Protein AF-A0A7S3BN55-F1 (afdb_monomer_lite)

Sequence (255 aa):
MVKYMFREDLQIAKQKFVEAVGNKDNFRKMPRGGEVQEALKHLADHTLDAYGDVGIFDPEELARIDFLNRPELLVQLVQGSKNRMSRVDKADMLMMTEVTTEWMRYMVDKKFPPLTPHHTQAFTVIMMARCFQEHLSDFARQQKAKAKAKAKLELRAFIAQLATGEGKSIVIAMLAVFMTQLYGMKVHVLENNEGLLERDYKQNKPFYDRFNIKSSTDLADDDAQITYCLKARINKHFLGKILKGTLDAELKRTV

Organism: NCBI:txid156174

Structure (mmCIF, N/CA/C/O backbone):
data_AF-A0A7S3BN55-F1
#
_entry.id   AF-A0A7S3BN55-F1
#
loop_
_atom_site.group_PDB
_atom_site.id
_atom_site.type_symbol
_atom_site.label_atom_id
_atom_site.label_alt_id
_atom_site.label_comp_id
_atom_site.label_asym_id
_atom_site.label_entity_id
_atom_site.label_seq_id
_atom_site.pdbx_PDB_ins_code
_atom_site.Cartn_x
_atom_site.Cartn_y
_atom_site.Cartn_z
_atom_site.occupancy
_atom_site.B_iso_or_equiv
_atom_site.auth_seq_id
_atom_site.auth_comp_id
_atom_site.auth_asym_id
_atom_site.auth_atom_id
_atom_site.pdbx_PDB_model_num
ATOM 1 N N . MET A 1 1 ? 7.433 8.725 -22.718 1.00 50.12 1 MET A N 1
ATOM 2 C CA . MET A 1 1 ? 6.784 7.643 -21.945 1.00 50.12 1 MET A CA 1
ATOM 3 C C . MET A 1 1 ? 7.689 7.138 -20.821 1.00 50.12 1 MET A C 1
ATOM 5 O O . MET A 1 1 ? 7.290 7.259 -19.676 1.00 50.12 1 MET A O 1
ATOM 9 N N . VAL A 1 2 ? 8.937 6.730 -21.098 1.00 49.50 2 VAL A N 1
ATOM 10 C CA . VAL A 1 2 ? 9.913 6.258 -20.081 1.00 49.50 2 VAL A CA 1
ATOM 11 C C . VAL A 1 2 ? 10.178 7.265 -18.947 1.00 49.50 2 VAL A C 1
ATOM 13 O O . VAL A 1 2 ? 10.105 6.895 -17.781 1.00 49.50 2 VAL A O 1
ATOM 16 N N . LYS A 1 3 ? 10.353 8.562 -19.261 1.00 47.84 3 LYS A N 1
ATOM 17 C CA . LYS A 1 3 ? 10.511 9.649 -18.263 1.00 47.84 3 LYS A CA 1
ATOM 18 C C . LYS A 1 3 ? 9.355 9.737 -17.248 1.00 47.84 3 LYS A C 1
ATOM 20 O O . LYS A 1 3 ? 9.510 10.320 -16.182 1.00 47.84 3 LYS A O 1
ATOM 25 N N . TYR A 1 4 ? 8.184 9.193 -17.583 1.00 50.22 4 TYR A N 1
ATOM 26 C CA . TYR A 1 4 ? 7.013 9.188 -16.707 1.00 50.22 4 TYR A CA 1
ATOM 27 C C . TYR A 1 4 ? 6.905 7.932 -15.838 1.00 50.22 4 TYR A C 1
ATOM 29 O O . TYR A 1 4 ? 6.190 7.977 -14.844 1.00 50.22 4 TYR A O 1
ATOM 37 N N . MET A 1 5 ? 7.613 6.852 -16.186 1.00 55.50 5 MET A N 1
ATOM 38 C CA . MET A 1 5 ? 7.553 5.572 -15.472 1.00 55.50 5 MET A CA 1
ATOM 39 C C . MET A 1 5 ? 8.529 5.511 -14.295 1.00 55.50 5 MET A C 1
ATOM 41 O O . MET A 1 5 ? 8.211 4.908 -13.279 1.00 55.50 5 MET A O 1
ATOM 45 N N . PHE A 1 6 ? 9.666 6.204 -14.393 1.00 64.00 6 PHE A N 1
ATOM 46 C CA . PHE A 1 6 ? 10.719 6.204 -13.371 1.00 64.00 6 PHE A CA 1
ATOM 47 C C . PHE A 1 6 ? 11.076 7.641 -12.994 1.00 64.00 6 PHE A C 1
ATOM 49 O O . PHE A 1 6 ? 12.114 8.175 -13.372 1.00 64.00 6 PHE A O 1
ATOM 56 N N . ARG A 1 7 ? 10.132 8.313 -12.326 1.00 65.81 7 ARG A N 1
ATOM 57 C CA . ARG A 1 7 ? 10.275 9.719 -11.907 1.00 65.81 7 ARG A CA 1
ATOM 58 C C . ARG A 1 7 ? 11.114 9.906 -10.645 1.00 65.81 7 ARG A C 1
ATOM 60 O O . ARG A 1 7 ? 11.404 11.043 -10.291 1.00 65.81 7 ARG A O 1
ATOM 67 N N . GLU A 1 8 ? 11.457 8.822 -9.965 1.00 82.75 8 GLU A N 1
ATOM 68 C CA . GLU A 1 8 ? 12.072 8.871 -8.650 1.00 82.75 8 GLU A CA 1
ATOM 69 C C . GLU A 1 8 ? 13.331 8.016 -8.626 1.00 82.75 8 GLU A C 1
ATOM 71 O O . GLU A 1 8 ? 13.307 6.849 -9.008 1.00 82.75 8 GLU A O 1
ATOM 76 N N . ASP A 1 9 ? 14.424 8.626 -8.183 1.00 88.62 9 ASP A N 1
ATOM 77 C CA . ASP A 1 9 ? 15.686 7.947 -7.942 1.00 88.62 9 ASP A CA 1
ATOM 78 C C . ASP A 1 9 ? 15.660 7.297 -6.554 1.00 88.62 9 ASP A C 1
ATOM 80 O O . ASP A 1 9 ? 15.306 7.940 -5.559 1.00 88.62 9 ASP A O 1
ATOM 84 N N . LEU A 1 10 ? 16.033 6.019 -6.484 1.00 91.38 10 LEU A N 1
ATOM 85 C CA . LEU A 1 10 ? 16.005 5.254 -5.242 1.00 91.38 10 LEU A CA 1
ATOM 86 C C . LEU A 1 10 ? 16.943 5.830 -4.176 1.00 91.38 10 LEU A C 1
ATOM 88 O O . LEU A 1 10 ? 16.567 5.901 -3.007 1.00 91.38 10 LEU A O 1
ATOM 92 N N . GLN A 1 11 ? 18.152 6.240 -4.555 1.00 92.44 11 GLN A N 1
ATOM 93 C CA . GLN A 1 11 ? 19.142 6.743 -3.604 1.00 92.44 11 GLN A CA 1
ATOM 94 C C . GLN A 1 11 ? 18.714 8.102 -3.053 1.00 92.44 11 GLN A C 1
ATOM 96 O O . GLN A 1 11 ? 18.778 8.323 -1.843 1.00 92.44 11 GLN A O 1
ATOM 101 N N . ILE A 1 12 ? 18.165 8.969 -3.909 1.00 92.56 12 ILE A N 1
ATOM 102 C CA . ILE A 1 12 ? 17.570 10.237 -3.473 1.00 92.56 12 ILE A CA 1
ATOM 103 C C . ILE A 1 12 ? 16.384 9.974 -2.537 1.00 92.56 12 ILE A C 1
ATOM 105 O O . ILE A 1 12 ? 16.289 10.608 -1.486 1.00 92.56 12 ILE A O 1
ATOM 109 N N . ALA A 1 13 ? 15.496 9.031 -2.865 1.00 92.56 13 ALA A N 1
ATOM 110 C CA . ALA A 1 13 ? 14.355 8.695 -2.014 1.00 92.56 13 ALA A CA 1
ATOM 111 C C . ALA A 1 13 ? 14.801 8.172 -0.635 1.00 92.56 13 ALA A C 1
ATOM 113 O O . ALA A 1 13 ? 14.306 8.649 0.390 1.00 92.56 13 ALA A O 1
ATOM 114 N N . LYS A 1 14 ? 15.779 7.253 -0.592 1.00 94.94 14 LYS A N 1
ATOM 115 C CA . LYS A 1 14 ? 16.401 6.757 0.650 1.00 94.94 14 LYS A CA 1
ATOM 116 C C . LYS A 1 14 ? 16.965 7.908 1.479 1.00 94.94 14 LYS A C 1
ATOM 118 O O . LYS A 1 14 ? 16.619 8.053 2.651 1.00 94.94 14 LYS A O 1
ATOM 123 N N . GLN A 1 15 ? 17.787 8.752 0.856 1.00 94.94 15 GLN A N 1
ATOM 124 C CA . GLN A 1 15 ? 18.407 9.899 1.510 1.00 94.94 15 GLN A CA 1
ATOM 125 C C . GLN A 1 15 ? 17.352 10.832 2.111 1.00 94.94 15 GLN A C 1
ATOM 127 O O . GLN A 1 15 ? 17.474 11.230 3.267 1.00 94.94 15 GLN A O 1
ATOM 132 N N . LYS A 1 16 ? 16.286 11.145 1.366 1.00 93.12 16 LYS A N 1
ATOM 133 C CA . LYS A 1 16 ? 15.218 12.032 1.844 1.00 93.12 16 LYS A CA 1
ATOM 134 C C . LYS A 1 16 ? 14.461 11.455 3.036 1.00 93.12 16 LYS A C 1
ATOM 136 O O . LYS A 1 16 ? 14.132 12.210 3.949 1.00 93.12 16 LYS A O 1
ATOM 141 N N . PHE A 1 17 ? 14.230 10.143 3.070 1.00 91.38 17 PHE A N 1
ATOM 142 C CA . PHE A 1 17 ? 13.645 9.487 4.241 1.00 91.38 17 PHE A CA 1
ATOM 143 C C . PHE A 1 17 ? 14.566 9.577 5.461 1.00 91.38 17 PHE A C 1
ATOM 145 O O . PHE A 1 17 ? 14.106 9.992 6.525 1.00 91.38 17 PHE A O 1
ATOM 152 N N . VAL A 1 18 ? 15.859 9.272 5.301 1.00 94.00 18 VAL A N 1
ATOM 153 C CA . VAL A 1 18 ? 16.860 9.360 6.382 1.00 94.00 18 VAL A CA 1
ATOM 154 C C . VAL A 1 18 ? 16.985 10.793 6.911 1.00 94.00 18 VAL A C 1
ATOM 156 O O . VAL A 1 18 ? 16.968 11.009 8.123 1.00 94.00 18 VAL A O 1
ATOM 159 N N . GLU A 1 19 ? 17.040 11.790 6.026 1.00 95.00 19 GLU A N 1
ATOM 160 C CA . GLU A 1 19 ? 17.054 13.211 6.394 1.00 95.00 19 GLU A CA 1
ATOM 161 C C . GLU A 1 19 ? 15.797 13.598 7.191 1.00 95.00 19 GLU A C 1
ATOM 163 O O . GLU A 1 19 ? 15.896 14.259 8.228 1.00 95.00 19 GLU A O 1
ATOM 168 N N . ALA A 1 20 ? 14.615 13.160 6.745 1.00 92.12 20 ALA A N 1
ATOM 169 C CA . ALA A 1 20 ? 13.348 13.491 7.389 1.00 92.12 20 ALA A CA 1
ATOM 170 C C . ALA A 1 20 ? 13.229 12.905 8.806 1.00 92.12 20 ALA A C 1
ATOM 172 O O . ALA A 1 20 ? 12.806 13.616 9.723 1.00 92.12 20 ALA A O 1
ATOM 173 N N . VAL A 1 21 ? 13.626 11.643 9.011 1.00 91.69 21 VAL A N 1
ATOM 174 C CA . VAL A 1 21 ? 13.611 11.008 10.345 1.00 91.69 21 VAL A CA 1
ATOM 175 C C . VAL A 1 21 ? 14.785 11.467 11.219 1.00 91.69 21 VAL A C 1
ATOM 177 O O . VAL A 1 21 ? 14.679 11.511 12.445 1.00 91.69 21 VAL A O 1
ATOM 180 N N . GLY A 1 22 ? 15.905 11.870 10.616 1.00 93.62 22 GLY A N 1
ATOM 181 C CA . GLY A 1 22 ? 17.073 12.414 11.310 1.00 93.62 22 GLY A CA 1
ATOM 182 C C . GLY A 1 22 ? 16.884 13.849 11.809 1.00 93.62 22 GLY A C 1
ATOM 183 O O . GLY A 1 22 ? 17.495 14.241 12.808 1.00 93.62 22 GLY A O 1
ATOM 184 N N . ASN A 1 23 ? 16.008 14.627 11.168 1.00 94.75 23 ASN A N 1
ATOM 185 C CA . ASN A 1 23 ? 15.769 16.018 11.531 1.00 94.75 23 ASN A CA 1
ATOM 186 C C . ASN A 1 23 ? 15.005 16.144 12.863 1.00 94.75 23 ASN A C 1
ATOM 188 O O . ASN A 1 23 ? 13.792 15.949 12.939 1.00 94.75 23 ASN A O 1
ATOM 192 N N . LYS A 1 24 ? 15.724 16.538 13.921 1.00 93.38 24 LYS A N 1
ATOM 193 C CA . LYS A 1 24 ? 15.176 16.719 15.276 1.00 93.38 24 LYS A CA 1
ATOM 194 C C . LYS A 1 24 ? 14.068 17.773 15.347 1.00 93.38 24 LYS A C 1
ATOM 196 O O . LYS A 1 24 ? 13.192 17.665 16.208 1.00 93.38 24 LYS A O 1
ATOM 201 N N . ASP A 1 25 ? 14.067 18.765 14.458 1.00 94.38 25 ASP A N 1
ATOM 202 C CA . ASP A 1 25 ? 13.055 19.824 14.470 1.00 94.38 25 ASP A CA 1
ATOM 203 C C . ASP A 1 25 ? 11.655 19.292 14.148 1.00 94.38 25 ASP A C 1
ATOM 205 O O . ASP A 1 25 ? 10.674 19.794 14.703 1.00 94.38 25 ASP A O 1
ATOM 209 N N . ASN A 1 26 ? 11.559 18.209 13.365 1.00 91.00 26 ASN A N 1
ATOM 210 C CA . ASN A 1 26 ? 10.291 17.535 13.066 1.00 91.00 26 ASN A CA 1
ATOM 211 C C . ASN A 1 26 ? 9.624 16.956 14.326 1.00 91.00 26 ASN A C 1
ATOM 213 O O . ASN A 1 26 ? 8.402 16.846 14.385 1.00 91.00 26 ASN A O 1
ATOM 217 N N . PHE A 1 27 ? 10.412 16.631 15.354 1.00 90.88 27 PHE A N 1
ATOM 218 C CA . PHE A 1 27 ? 9.948 15.954 16.568 1.00 90.88 27 PHE A CA 1
ATOM 219 C C . PHE A 1 27 ? 9.938 16.854 17.801 1.00 90.88 27 PHE A C 1
ATOM 221 O O . PHE A 1 27 ? 9.352 16.499 18.823 1.00 90.88 27 PHE A O 1
ATOM 228 N N . ARG A 1 28 ? 10.547 18.043 17.724 1.00 92.38 28 ARG A N 1
ATOM 229 C CA . ARG A 1 28 ? 10.772 18.932 18.874 1.00 92.38 28 ARG A CA 1
ATOM 230 C C . ARG A 1 28 ? 9.494 19.314 19.629 1.00 92.38 28 ARG A C 1
ATOM 232 O O . ARG A 1 28 ? 9.540 19.503 20.840 1.00 92.38 28 ARG A O 1
ATOM 239 N N . LYS A 1 29 ? 8.367 19.450 18.923 1.00 91.19 29 LYS A N 1
ATOM 240 C CA . LYS A 1 29 ? 7.061 19.814 19.507 1.00 91.19 29 LYS A CA 1
ATOM 241 C C . LYS A 1 29 ? 6.181 18.605 19.840 1.00 91.19 29 LYS A C 1
ATOM 243 O O . LYS A 1 29 ? 5.078 18.787 20.348 1.00 91.19 29 LYS A O 1
ATOM 248 N N . MET A 1 30 ? 6.633 17.388 19.538 1.00 86.75 30 MET A N 1
ATOM 249 C CA . MET A 1 30 ? 5.852 16.178 19.772 1.00 86.75 30 MET A CA 1
ATOM 250 C C . MET A 1 30 ? 6.023 15.692 21.217 1.00 86.75 30 MET A C 1
ATOM 252 O O . MET A 1 30 ? 7.150 15.652 21.725 1.00 86.75 30 MET A O 1
ATOM 256 N N . PRO A 1 31 ? 4.940 15.259 21.885 1.00 85.19 31 PRO A N 1
ATOM 257 C CA . PRO A 1 31 ? 5.056 14.513 23.131 1.00 85.19 31 PRO A CA 1
ATOM 258 C C . PRO A 1 31 ? 5.970 13.299 22.925 1.00 85.19 31 PRO A C 1
ATOM 260 O O . PRO A 1 31 ? 5.759 12.524 21.996 1.00 85.19 31 PRO A O 1
ATOM 263 N N . ARG A 1 32 ? 6.990 13.140 23.781 1.00 86.56 32 ARG A N 1
ATOM 264 C CA . ARG A 1 32 ? 7.998 12.062 23.675 1.00 86.56 32 ARG A CA 1
ATOM 265 C C . ARG A 1 32 ? 8.733 12.048 22.323 1.00 86.56 32 ARG A C 1
ATOM 267 O O . ARG A 1 32 ? 9.128 10.989 21.845 1.00 86.56 32 ARG A O 1
ATOM 274 N N . GLY A 1 33 ? 8.949 13.221 21.720 1.00 87.75 33 GLY A N 1
ATOM 275 C CA . GLY A 1 33 ? 9.524 13.357 20.377 1.00 87.75 33 GLY A CA 1
ATOM 276 C C . GLY A 1 33 ? 10.840 12.607 20.155 1.00 87.75 33 GLY A C 1
ATOM 277 O O . GLY A 1 33 ? 11.020 12.027 19.093 1.00 87.75 33 GLY A O 1
ATOM 278 N N . GLY A 1 34 ? 11.722 12.538 21.160 1.00 88.25 34 GLY A N 1
ATOM 279 C CA . GLY A 1 34 ? 12.956 11.749 21.065 1.00 88.25 34 GLY A CA 1
ATOM 280 C C . GLY A 1 34 ? 12.703 10.246 20.894 1.00 88.25 34 GLY A C 1
ATOM 281 O O . GLY A 1 34 ? 13.315 9.617 20.041 1.00 88.25 34 GLY A O 1
ATOM 282 N N . GLU A 1 35 ? 11.755 9.676 21.641 1.00 87.19 35 GLU A N 1
ATOM 283 C CA . GLU A 1 35 ? 11.390 8.257 21.514 1.00 87.19 35 GLU A CA 1
ATOM 284 C C . GLU A 1 35 ? 10.690 7.971 20.176 1.00 87.19 35 GLU A C 1
ATOM 286 O O . GLU A 1 35 ? 10.968 6.959 19.537 1.00 87.19 35 GLU A O 1
ATOM 291 N N . VAL A 1 36 ? 9.814 8.879 19.723 1.00 86.88 36 VAL A N 1
ATOM 292 C CA . VAL A 1 36 ? 9.146 8.775 18.412 1.00 86.88 36 VAL A CA 1
ATOM 293 C C . VAL A 1 36 ? 10.165 8.842 17.275 1.00 86.88 36 VAL A C 1
ATOM 295 O O . VAL A 1 36 ? 10.075 8.072 16.321 1.00 86.88 36 VAL A O 1
ATOM 298 N N . GLN A 1 37 ? 11.148 9.737 17.387 1.00 90.69 37 GLN A N 1
ATOM 299 C CA . GLN A 1 37 ? 12.215 9.870 16.406 1.00 90.69 37 GLN A CA 1
ATOM 300 C C . GLN A 1 37 ? 13.027 8.576 16.289 1.00 90.69 37 GLN A C 1
ATOM 302 O O . GLN A 1 37 ? 13.255 8.104 15.179 1.00 90.69 37 GLN A O 1
ATOM 307 N N . GLU A 1 38 ? 13.448 7.993 17.412 1.00 89.31 38 GLU A N 1
ATOM 308 C CA . GLU A 1 38 ? 14.213 6.742 17.407 1.00 89.31 38 GLU A CA 1
ATOM 309 C C . GLU A 1 38 ? 13.397 5.572 16.841 1.00 89.31 38 GLU A C 1
ATOM 311 O O . GLU A 1 38 ? 13.912 4.804 16.031 1.00 89.31 38 GLU A O 1
ATOM 316 N N . ALA A 1 39 ? 12.103 5.481 17.168 1.00 87.00 39 ALA A N 1
ATOM 317 C CA . ALA A 1 39 ? 11.220 4.474 16.580 1.00 87.00 39 ALA A CA 1
ATOM 318 C C . ALA A 1 39 ? 11.095 4.626 15.051 1.00 87.00 39 ALA A C 1
ATOM 320 O O . ALA A 1 39 ? 11.163 3.641 14.318 1.00 87.00 39 ALA A O 1
ATOM 321 N N . LEU A 1 40 ? 10.954 5.857 14.548 1.00 89.81 40 LEU A N 1
ATOM 322 C CA . LEU A 1 40 ? 10.871 6.109 13.107 1.00 89.81 40 LEU A CA 1
ATOM 323 C C . LEU A 1 40 ? 12.195 5.880 12.380 1.00 89.81 40 LEU A C 1
ATOM 325 O O . LEU A 1 40 ? 12.164 5.389 11.255 1.00 89.81 40 LEU A O 1
ATOM 329 N N . LYS A 1 41 ? 13.337 6.197 13.002 1.00 92.00 41 LYS A N 1
ATOM 330 C CA . LYS A 1 41 ? 14.658 5.840 12.465 1.00 92.00 41 LYS A CA 1
ATOM 331 C C . LYS A 1 41 ? 14.797 4.332 12.332 1.00 92.00 41 LYS A C 1
ATOM 333 O O . LYS A 1 41 ? 15.096 3.861 11.246 1.00 92.00 41 LYS A O 1
ATOM 338 N N . HIS A 1 42 ? 14.473 3.586 13.389 1.00 89.81 42 HIS A N 1
ATOM 339 C CA . HIS A 1 42 ? 14.501 2.125 13.363 1.00 89.81 42 HIS A CA 1
ATOM 340 C C . HIS A 1 42 ? 13.620 1.558 12.239 1.00 89.81 42 HIS A C 1
ATOM 342 O O . HIS A 1 42 ? 14.082 0.743 11.442 1.00 89.81 42 HIS A O 1
ATOM 348 N N . LEU A 1 43 ? 12.374 2.035 12.118 1.00 89.94 43 LEU A N 1
ATOM 349 C CA . LEU A 1 43 ? 11.464 1.626 11.041 1.00 89.94 43 LEU A CA 1
ATOM 350 C C . LEU A 1 43 ? 12.002 1.978 9.649 1.00 89.94 43 LEU A C 1
ATOM 352 O O . LEU A 1 43 ? 11.866 1.170 8.726 1.00 89.94 43 LEU A O 1
ATOM 356 N N . ALA A 1 44 ? 12.582 3.170 9.487 1.00 92.38 44 ALA A N 1
ATOM 357 C CA . ALA A 1 44 ? 13.172 3.606 8.229 1.00 92.38 44 ALA A CA 1
ATOM 358 C C . ALA A 1 44 ? 14.366 2.717 7.868 1.00 92.38 44 ALA A C 1
ATOM 360 O O . ALA A 1 44 ? 14.331 2.086 6.818 1.00 92.38 44 ALA A O 1
ATOM 361 N N . ASP A 1 45 ? 15.350 2.576 8.754 1.00 91.88 45 ASP A N 1
ATOM 362 C CA . ASP A 1 45 ? 16.562 1.781 8.530 1.00 91.88 45 ASP A CA 1
ATOM 363 C C . ASP A 1 45 ? 16.219 0.341 8.148 1.00 91.88 45 ASP A C 1
ATOM 365 O O . ASP A 1 45 ? 16.655 -0.157 7.109 1.00 91.88 45 ASP A O 1
ATOM 369 N N . HIS A 1 46 ? 15.336 -0.297 8.921 1.00 89.81 4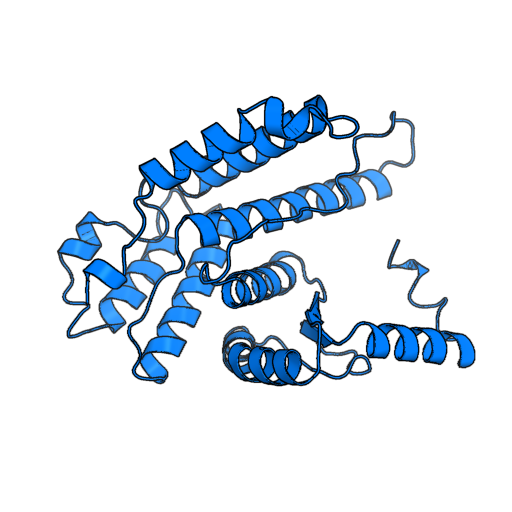6 HIS A N 1
ATOM 370 C CA . HIS A 1 46 ? 14.855 -1.640 8.622 1.00 89.81 46 HIS A CA 1
ATOM 371 C C . HIS A 1 46 ? 14.179 -1.707 7.247 1.00 89.81 46 HIS A C 1
ATOM 373 O O . HIS A 1 46 ? 14.377 -2.673 6.504 1.00 89.81 46 HIS A O 1
ATOM 379 N N . THR A 1 47 ? 13.332 -0.730 6.907 1.00 92.00 47 THR A N 1
ATOM 380 C CA . THR A 1 47 ? 12.624 -0.703 5.617 1.00 92.00 47 THR A CA 1
ATOM 381 C C . THR A 1 47 ? 13.591 -0.520 4.453 1.00 92.00 47 THR A C 1
ATOM 383 O O . THR A 1 47 ? 13.475 -1.221 3.449 1.00 92.00 47 THR A O 1
ATOM 386 N N . LEU A 1 48 ? 14.558 0.387 4.579 1.00 93.06 48 LEU A N 1
ATOM 387 C CA . LEU A 1 48 ? 15.526 0.678 3.526 1.00 93.06 48 LEU A CA 1
ATOM 388 C C . LEU A 1 48 ? 16.499 -0.491 3.307 1.00 93.06 48 LEU A C 1
ATOM 390 O O . LEU A 1 48 ? 16.806 -0.800 2.154 1.00 93.06 48 LEU A O 1
ATOM 394 N N . ASP A 1 49 ? 16.916 -1.176 4.376 1.00 90.62 49 ASP A N 1
ATOM 395 C CA . ASP A 1 49 ? 17.687 -2.426 4.296 1.00 90.62 49 ASP A CA 1
ATOM 396 C C . ASP A 1 49 ? 16.896 -3.532 3.581 1.00 90.62 49 ASP A C 1
ATOM 398 O O . ASP A 1 49 ? 17.387 -4.225 2.685 1.00 90.62 49 ASP A O 1
ATOM 402 N N . ALA A 1 50 ? 15.614 -3.668 3.922 1.00 88.62 50 ALA A N 1
ATOM 403 C CA . ALA A 1 50 ? 14.745 -4.647 3.292 1.00 88.62 50 ALA A CA 1
ATOM 404 C C . ALA A 1 50 ? 14.564 -4.407 1.793 1.00 88.62 50 ALA A C 1
ATOM 406 O O . ALA A 1 50 ? 14.613 -5.355 1.006 1.00 88.62 50 ALA A O 1
ATOM 407 N N . TYR A 1 51 ? 14.393 -3.142 1.420 1.00 90.75 51 TYR A N 1
ATOM 408 C CA . TYR A 1 51 ? 14.189 -2.711 0.045 1.00 90.75 51 TYR A CA 1
ATOM 409 C C . TYR A 1 51 ? 15.463 -2.825 -0.813 1.00 90.75 51 TYR A C 1
ATOM 411 O O . TYR A 1 51 ? 15.374 -2.993 -2.032 1.00 90.75 51 TYR A O 1
ATOM 419 N N . GLY A 1 52 ? 16.645 -2.801 -0.185 1.00 89.81 52 GLY A N 1
ATOM 420 C CA . GLY A 1 52 ? 17.939 -2.987 -0.845 1.00 89.81 52 GLY A CA 1
ATOM 421 C C . GLY A 1 52 ? 18.268 -1.883 -1.854 1.00 89.81 52 GLY A C 1
ATOM 422 O O . GLY A 1 52 ? 17.626 -0.834 -1.881 1.00 89.81 52 GLY A O 1
ATOM 423 N N . ASP A 1 53 ? 19.292 -2.089 -2.681 1.00 87.25 53 ASP A N 1
ATOM 424 C CA . ASP A 1 53 ? 19.833 -1.039 -3.572 1.00 87.25 53 ASP A CA 1
ATOM 425 C C . ASP A 1 53 ? 19.230 -0.999 -4.970 1.00 87.25 53 ASP A C 1
ATOM 427 O O . ASP A 1 53 ? 19.467 -0.063 -5.726 1.00 87.25 53 ASP A O 1
ATOM 431 N N . VAL A 1 54 ? 18.414 -1.995 -5.290 1.00 85.31 54 VAL A N 1
ATOM 432 C CA . VAL A 1 54 ? 17.720 -2.112 -6.577 1.00 85.31 54 VAL A CA 1
ATOM 433 C C . VAL A 1 54 ? 16.222 -1.822 -6.443 1.00 85.31 54 VAL A C 1
ATOM 435 O O . VAL A 1 54 ? 15.553 -1.490 -7.412 1.00 85.31 54 VAL A O 1
ATOM 438 N N . GLY A 1 55 ? 15.665 -1.873 -5.232 1.00 87.06 55 GLY A N 1
ATOM 439 C CA . GLY A 1 55 ? 14.258 -1.575 -4.999 1.00 87.06 55 GLY A CA 1
ATOM 440 C C . GLY A 1 55 ? 13.342 -2.691 -5.470 1.00 87.06 55 GLY A C 1
ATOM 441 O O . GLY A 1 55 ? 13.535 -3.814 -5.027 1.00 87.06 55 GLY A O 1
ATOM 442 N N . ILE A 1 56 ? 12.341 -2.418 -6.319 1.00 88.12 56 ILE A N 1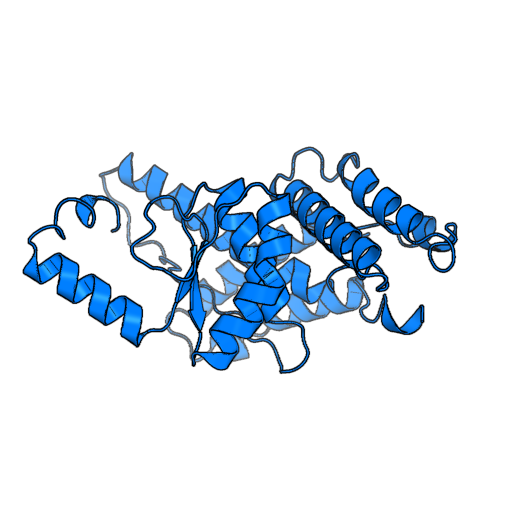
ATOM 443 C CA . ILE A 1 56 ? 11.338 -3.412 -6.769 1.00 88.12 56 ILE A CA 1
ATOM 444 C C . ILE A 1 56 ? 11.868 -4.308 -7.898 1.00 88.12 56 ILE A C 1
ATOM 446 O O . ILE A 1 56 ? 11.659 -5.518 -7.855 1.00 88.12 56 ILE A O 1
ATOM 450 N N . PHE A 1 57 ? 12.610 -3.765 -8.858 1.00 86.94 57 PHE A N 1
ATOM 451 C CA . PHE A 1 57 ? 13.191 -4.485 -10.003 1.00 86.94 57 PHE A CA 1
ATOM 452 C C . PHE A 1 57 ? 14.667 -4.100 -10.161 1.00 86.94 57 PHE A C 1
ATOM 454 O O . PHE A 1 57 ? 15.168 -3.317 -9.375 1.00 86.94 57 PHE A O 1
ATOM 461 N N . ASP A 1 58 ? 15.416 -4.702 -11.085 1.00 87.12 58 ASP A N 1
ATOM 462 C CA . ASP A 1 58 ? 16.816 -4.309 -11.327 1.00 87.12 58 ASP A CA 1
ATOM 463 C C . ASP A 1 58 ? 16.851 -3.275 -12.468 1.00 87.12 58 ASP A C 1
ATOM 465 O O . ASP A 1 58 ? 16.350 -3.583 -13.555 1.00 87.12 58 ASP A O 1
ATOM 469 N N . PRO A 1 59 ? 17.381 -2.056 -12.246 1.00 86.19 59 PRO A N 1
ATOM 470 C CA . PRO A 1 59 ? 17.507 -1.044 -13.292 1.00 86.19 59 PRO A CA 1
ATOM 471 C C . PRO A 1 59 ? 18.339 -1.489 -14.505 1.00 86.19 59 PRO A C 1
ATOM 473 O O . PRO A 1 59 ? 18.041 -1.074 -15.627 1.00 86.19 59 PRO A O 1
ATOM 476 N N . GLU A 1 60 ? 19.354 -2.338 -14.319 1.00 88.19 60 GLU A N 1
ATOM 477 C CA . GLU A 1 60 ? 20.174 -2.842 -15.426 1.00 88.19 60 GLU A CA 1
ATOM 478 C C . GLU A 1 60 ? 19.401 -3.833 -16.297 1.00 88.19 60 GLU A C 1
ATOM 480 O O . GLU A 1 60 ? 19.470 -3.773 -17.525 1.00 88.19 60 GLU A O 1
ATOM 485 N N . GLU A 1 61 ? 18.634 -4.733 -15.679 1.00 89.62 61 GLU A N 1
ATOM 486 C CA . GLU A 1 61 ? 17.761 -5.661 -16.405 1.00 89.62 61 GLU A CA 1
ATOM 487 C C . GLU A 1 61 ? 16.629 -4.909 -17.112 1.00 89.62 61 GLU A C 1
ATOM 489 O O . GLU A 1 61 ? 16.313 -5.205 -18.266 1.00 89.62 61 GLU A O 1
ATOM 494 N N . LEU A 1 62 ? 16.067 -3.888 -16.457 1.00 88.12 62 LEU A N 1
ATOM 495 C CA . LEU A 1 62 ? 15.061 -3.004 -17.042 1.00 88.12 62 LEU A CA 1
ATOM 496 C C . LEU A 1 62 ? 15.565 -2.350 -18.336 1.00 88.12 62 LEU A C 1
ATOM 498 O O . LEU A 1 62 ? 14.825 -2.281 -19.316 1.00 88.12 62 LEU A O 1
ATOM 502 N N . ALA A 1 63 ? 16.820 -1.893 -18.357 1.00 87.75 63 ALA A N 1
ATOM 503 C CA . ALA A 1 63 ? 17.425 -1.262 -19.529 1.00 87.75 63 ALA A CA 1
ATOM 504 C C . ALA A 1 63 ? 17.589 -2.219 -20.727 1.00 87.75 63 ALA A C 1
ATOM 506 O O . ALA A 1 63 ? 17.798 -1.760 -21.850 1.00 87.75 63 ALA A O 1
ATOM 507 N N . ARG A 1 64 ? 17.493 -3.538 -20.507 1.00 91.75 64 ARG A N 1
ATOM 508 C CA . ARG A 1 64 ? 17.653 -4.576 -21.539 1.00 91.75 64 ARG A CA 1
ATOM 509 C C . ARG A 1 64 ? 16.328 -5.092 -22.105 1.00 91.75 64 ARG A C 1
ATOM 511 O O . ARG A 1 64 ? 16.352 -5.826 -23.090 1.00 91.75 64 ARG A O 1
ATOM 518 N N . ILE A 1 65 ? 15.186 -4.743 -21.508 1.00 90.69 65 ILE A N 1
ATOM 519 C CA . ILE A 1 65 ? 13.870 -5.227 -21.946 1.00 90.69 65 ILE A CA 1
ATOM 520 C C . ILE A 1 65 ? 13.093 -4.164 -22.727 1.00 90.69 65 ILE A C 1
ATOM 522 O O . ILE A 1 65 ? 13.061 -2.988 -22.371 1.00 90.69 65 ILE A O 1
ATOM 526 N N . ASP A 1 66 ? 12.385 -4.595 -23.771 1.00 88.88 66 ASP A N 1
ATOM 527 C CA . ASP A 1 66 ? 11.482 -3.730 -24.535 1.00 88.88 66 ASP A CA 1
ATOM 528 C C . ASP A 1 66 ? 10.087 -3.688 -23.898 1.00 88.88 66 ASP A C 1
ATOM 530 O O . ASP A 1 66 ? 9.108 -4.219 -24.426 1.00 88.88 66 ASP A O 1
ATOM 534 N N . PHE A 1 67 ? 9.987 -3.069 -22.724 1.00 87.00 67 PHE A N 1
ATOM 535 C CA . PHE A 1 67 ? 8.703 -2.948 -22.033 1.00 87.00 67 PHE A CA 1
ATOM 536 C C . PHE A 1 67 ? 7.745 -1.936 -22.682 1.00 87.00 67 PHE A C 1
ATOM 538 O O . PHE A 1 67 ? 6.567 -1.909 -22.333 1.00 87.00 67 PHE A O 1
ATOM 545 N N . LEU A 1 68 ? 8.225 -1.092 -23.604 1.00 83.94 68 LEU A N 1
ATOM 546 C CA . LEU A 1 68 ? 7.380 -0.118 -24.299 1.00 83.94 68 LEU A CA 1
ATOM 547 C C . LEU A 1 68 ? 6.475 -0.800 -25.323 1.00 83.94 68 LEU A C 1
ATOM 549 O O . LEU A 1 68 ? 5.298 -0.455 -25.408 1.00 83.94 68 LEU A O 1
ATOM 553 N N . ASN A 1 69 ? 7.008 -1.775 -26.063 1.00 88.94 69 ASN A N 1
ATOM 554 C CA . ASN A 1 69 ? 6.217 -2.560 -27.011 1.00 88.94 69 ASN A CA 1
ATOM 555 C C . ASN A 1 69 ? 5.709 -3.875 -26.401 1.00 88.94 69 ASN A C 1
ATOM 557 O O . ASN A 1 69 ? 4.765 -4.470 -26.918 1.00 88.94 69 ASN A O 1
ATOM 561 N N . ARG A 1 70 ? 6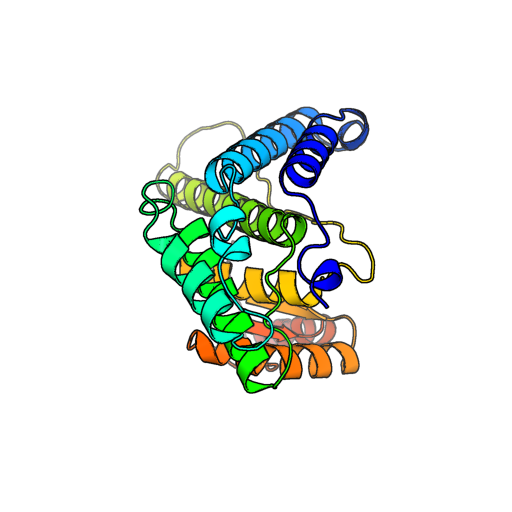.324 -4.344 -25.307 1.00 91.00 70 ARG A N 1
ATOM 562 C CA . ARG A 1 70 ? 5.964 -5.589 -24.612 1.00 91.00 70 ARG A CA 1
ATOM 563 C C . ARG A 1 70 ? 5.842 -5.349 -23.099 1.00 91.00 70 ARG A C 1
ATOM 565 O O . ARG A 1 70 ? 6.714 -5.791 -22.348 1.00 91.00 70 ARG A O 1
ATOM 572 N N . PRO A 1 71 ? 4.770 -4.681 -22.627 1.00 90.56 71 PRO A N 1
ATOM 573 C CA . PRO A 1 71 ? 4.586 -4.326 -21.211 1.00 90.56 71 PRO A CA 1
ATOM 574 C C . PRO A 1 71 ? 4.676 -5.524 -20.253 1.00 90.56 71 PRO A C 1
ATOM 576 O O . PRO A 1 71 ? 5.127 -5.382 -19.116 1.00 90.56 71 PRO A O 1
ATOM 579 N N . GLU A 1 72 ? 4.354 -6.720 -20.743 1.00 92.38 72 GLU A N 1
ATOM 580 C CA . GLU A 1 72 ? 4.441 -7.977 -19.990 1.00 92.38 72 GLU A CA 1
ATOM 581 C C . GLU A 1 72 ? 5.857 -8.288 -19.503 1.00 92.38 72 GLU A C 1
ATOM 583 O O . GLU A 1 72 ? 6.028 -8.922 -18.465 1.00 92.38 72 GLU A O 1
ATOM 588 N N . LEU A 1 73 ? 6.886 -7.825 -20.223 1.00 92.94 73 LEU A N 1
ATOM 589 C CA . LEU A 1 73 ? 8.279 -8.013 -19.817 1.00 92.94 73 LEU A CA 1
ATOM 590 C C . LEU A 1 73 ? 8.592 -7.257 -18.524 1.00 92.94 73 LEU A C 1
ATOM 592 O O . LEU A 1 73 ? 9.356 -7.755 -17.702 1.00 92.94 73 LEU A O 1
ATOM 596 N N . LEU A 1 74 ? 7.974 -6.091 -18.302 1.00 92.31 74 LEU A N 1
ATOM 597 C CA . LEU A 1 74 ? 8.146 -5.355 -17.050 1.00 92.31 74 LEU A CA 1
ATOM 598 C C . LEU A 1 74 ? 7.462 -6.081 -15.892 1.00 92.31 74 LEU A C 1
ATOM 600 O O . LEU A 1 74 ? 8.032 -6.190 -14.809 1.00 92.31 74 LEU A O 1
ATOM 604 N N . VAL A 1 75 ? 6.265 -6.627 -16.131 1.00 94.38 75 VAL A N 1
ATOM 605 C CA . VAL A 1 75 ? 5.553 -7.465 -15.153 1.00 94.38 75 VAL A CA 1
ATOM 606 C C . VAL A 1 75 ? 6.401 -8.683 -14.780 1.00 94.38 75 VAL A C 1
ATOM 608 O O . VAL A 1 75 ? 6.557 -8.981 -13.599 1.00 94.38 75 VAL A O 1
ATOM 611 N N . GLN A 1 76 ? 6.986 -9.365 -15.769 1.00 94.38 76 GLN A N 1
ATOM 612 C CA . GLN A 1 76 ? 7.856 -10.525 -15.555 1.00 94.38 76 GLN A CA 1
ATOM 613 C C . GLN A 1 76 ? 9.126 -10.162 -14.784 1.00 94.38 76 GLN A C 1
ATOM 615 O O . GLN A 1 76 ? 9.505 -10.895 -13.873 1.00 94.38 76 GLN A O 1
ATOM 620 N N . LEU A 1 77 ? 9.749 -9.024 -15.103 1.00 93.38 77 LEU A N 1
ATOM 621 C CA . LEU A 1 77 ? 10.923 -8.522 -14.393 1.00 93.38 77 LEU A CA 1
ATOM 622 C C . LEU A 1 77 ? 10.617 -8.282 -12.909 1.00 93.38 77 LEU A C 1
ATOM 624 O O . LEU A 1 77 ? 11.338 -8.762 -12.031 1.00 93.38 77 LEU A O 1
ATOM 628 N N . VAL A 1 78 ? 9.518 -7.581 -12.617 1.00 93.75 78 VAL A N 1
ATOM 629 C CA . VAL A 1 78 ? 9.075 -7.358 -11.235 1.00 93.75 78 VAL A CA 1
ATOM 630 C C . VAL A 1 78 ? 8.760 -8.689 -10.565 1.00 93.75 78 VAL A C 1
ATOM 632 O O . VAL A 1 78 ? 9.256 -8.948 -9.473 1.00 93.75 78 VAL A O 1
ATOM 635 N N . GLN A 1 79 ? 8.018 -9.579 -11.214 1.00 94.06 79 GLN A N 1
ATOM 636 C CA . GLN A 1 79 ? 7.659 -10.860 -10.620 1.00 94.06 79 GLN A CA 1
ATOM 637 C C . GLN A 1 79 ? 8.875 -11.755 -10.343 1.00 94.06 79 GLN A C 1
ATOM 639 O O . GLN A 1 79 ? 8.902 -12.443 -9.323 1.00 94.06 79 GLN A O 1
ATOM 644 N N . GLY A 1 80 ? 9.891 -11.734 -11.208 1.00 91.50 80 GLY A N 1
ATOM 645 C CA . GLY A 1 80 ? 11.144 -12.469 -11.030 1.00 91.50 80 GLY A CA 1
ATOM 646 C C . GLY A 1 80 ? 11.949 -11.995 -9.820 1.00 91.50 80 GLY A C 1
ATOM 647 O O . GLY A 1 80 ? 12.677 -12.781 -9.212 1.00 91.50 80 GLY A O 1
ATOM 648 N N . SER A 1 81 ? 11.755 -10.743 -9.394 1.00 89.56 81 SER A N 1
ATOM 649 C CA . SER A 1 81 ? 12.466 -10.167 -8.250 1.00 89.56 81 SER A CA 1
ATOM 650 C C . SER A 1 81 ? 12.166 -10.852 -6.908 1.00 89.56 81 SER A C 1
ATOM 652 O O . SER A 1 81 ? 12.975 -10.749 -5.986 1.00 89.56 81 SER A O 1
ATOM 654 N N . LYS A 1 82 ? 11.064 -11.612 -6.806 1.00 87.88 82 LYS A N 1
ATOM 655 C CA . LYS A 1 82 ? 10.729 -12.423 -5.620 1.00 87.88 82 LYS A CA 1
ATOM 656 C C . LYS A 1 82 ? 11.746 -13.535 -5.340 1.00 87.88 82 LYS A C 1
ATOM 658 O O . LYS A 1 82 ? 11.891 -13.957 -4.203 1.00 87.88 82 LYS A O 1
ATOM 663 N N . ASN A 1 83 ? 12.456 -13.993 -6.374 1.00 88.25 83 ASN A N 1
ATOM 664 C CA . ASN A 1 83 ? 13.427 -15.085 -6.276 1.00 88.25 83 ASN A CA 1
ATOM 665 C C . ASN A 1 83 ? 14.830 -14.594 -5.870 1.00 88.25 83 ASN A C 1
ATOM 667 O O . ASN A 1 83 ? 15.763 -15.389 -5.784 1.00 88.25 83 ASN A O 1
ATOM 671 N N . ARG A 1 84 ? 15.015 -13.285 -5.655 1.00 85.50 84 ARG A N 1
ATOM 672 C CA . ARG A 1 84 ? 16.303 -12.727 -5.227 1.00 85.50 84 ARG A CA 1
ATOM 673 C C . ARG A 1 84 ? 16.602 -13.172 -3.804 1.00 85.50 84 ARG A C 1
ATOM 675 O O . ARG A 1 84 ? 15.778 -12.953 -2.921 1.00 85.50 84 ARG A O 1
ATOM 682 N N . MET A 1 85 ? 17.808 -13.692 -3.567 1.00 83.50 85 MET A N 1
ATOM 683 C CA . MET A 1 85 ? 18.249 -14.138 -2.236 1.00 83.50 85 MET A CA 1
ATOM 684 C C . MET A 1 85 ? 18.034 -13.077 -1.150 1.00 83.50 85 MET A C 1
ATOM 686 O O . MET A 1 85 ? 17.637 -13.406 -0.041 1.00 83.50 85 MET A O 1
ATOM 690 N N . SER A 1 86 ? 18.205 -11.793 -1.481 1.00 82.00 86 SER A N 1
ATOM 691 C CA . SER A 1 86 ? 17.990 -10.676 -0.552 1.00 82.00 86 SER A CA 1
ATOM 692 C C . SER A 1 86 ? 16.534 -10.476 -0.104 1.00 82.00 86 SER A C 1
ATOM 694 O O . SER A 1 86 ? 16.299 -9.645 0.777 1.00 82.00 86 SER A O 1
ATOM 696 N N . ARG A 1 87 ? 15.568 -11.200 -0.694 1.00 83.81 87 ARG A N 1
ATOM 697 C CA . ARG A 1 87 ? 14.121 -11.070 -0.450 1.00 83.81 87 ARG A CA 1
ATOM 698 C C . ARG A 1 87 ? 13.402 -12.355 -0.051 1.00 83.81 87 ARG A C 1
ATOM 700 O O . ARG A 1 87 ? 12.276 -12.244 0.421 1.00 83.81 87 ARG A O 1
ATOM 707 N N . VAL A 1 88 ? 14.008 -13.532 -0.232 1.00 79.38 88 VAL A N 1
ATOM 708 C CA . VAL A 1 88 ? 13.325 -14.830 -0.032 1.00 79.38 88 VAL A CA 1
ATOM 709 C C . VAL A 1 88 ? 12.703 -14.947 1.364 1.00 79.38 88 VAL A C 1
ATOM 711 O O . VAL A 1 88 ? 11.595 -15.454 1.491 1.00 79.38 88 VAL A O 1
ATOM 714 N N . ASP A 1 89 ? 13.348 -14.370 2.380 1.00 84.56 89 ASP A N 1
ATOM 715 C CA . ASP A 1 89 ? 12.880 -14.431 3.771 1.00 84.56 89 ASP A CA 1
ATOM 716 C C . ASP A 1 89 ? 12.184 -13.140 4.248 1.00 84.56 89 ASP A C 1
ATOM 718 O O . ASP A 1 89 ? 11.884 -12.978 5.432 1.00 84.56 89 ASP A O 1
ATOM 722 N N . LYS A 1 90 ? 11.920 -12.189 3.342 1.00 88.31 90 LYS A N 1
ATOM 723 C CA . LYS A 1 90 ? 11.312 -10.884 3.655 1.00 88.31 90 LYS A CA 1
ATOM 724 C C . LYS A 1 90 ? 9.856 -10.859 3.182 1.00 88.31 90 LYS A C 1
ATOM 726 O O . LYS A 1 90 ? 9.563 -10.432 2.066 1.00 88.31 90 LYS A O 1
ATOM 731 N N . ALA A 1 91 ? 8.939 -11.331 4.031 1.00 89.81 91 ALA A N 1
ATOM 732 C CA . ALA A 1 91 ? 7.515 -11.503 3.702 1.00 89.81 91 ALA A CA 1
ATOM 733 C C . ALA A 1 91 ? 6.837 -10.228 3.165 1.00 89.81 91 ALA A C 1
ATOM 735 O O . ALA A 1 91 ? 6.033 -10.280 2.238 1.00 89.81 91 ALA A O 1
ATOM 736 N N . ASP A 1 92 ? 7.197 -9.070 3.705 1.00 89.81 92 ASP A N 1
ATOM 737 C CA . ASP A 1 92 ? 6.709 -7.767 3.262 1.00 89.81 92 ASP A CA 1
ATOM 738 C C . ASP A 1 92 ? 7.225 -7.372 1.870 1.00 89.81 92 ASP A C 1
ATOM 740 O O . ASP A 1 92 ? 6.488 -6.781 1.084 1.00 89.81 92 ASP A O 1
ATOM 744 N N . MET A 1 93 ? 8.459 -7.742 1.524 1.00 91.81 93 MET A N 1
ATOM 745 C CA . MET A 1 93 ? 9.011 -7.546 0.182 1.00 91.81 93 MET A CA 1
ATOM 746 C C . MET A 1 93 ? 8.444 -8.538 -0.835 1.00 91.81 93 MET A C 1
ATOM 748 O O . MET A 1 93 ? 8.252 -8.173 -2.001 1.00 91.81 93 MET A O 1
ATOM 752 N N . LEU A 1 94 ? 8.144 -9.770 -0.417 1.00 92.75 94 LEU A N 1
ATOM 753 C CA . LEU A 1 94 ? 7.397 -10.725 -1.240 1.00 92.75 94 LEU A CA 1
ATOM 754 C C . LEU A 1 94 ? 5.998 -10.178 -1.542 1.00 92.75 94 LEU A C 1
ATOM 756 O O . LEU A 1 94 ? 5.622 -10.092 -2.711 1.00 92.75 94 LEU A O 1
ATOM 760 N N . MET A 1 95 ? 5.295 -9.688 -0.516 1.00 94.44 95 MET A N 1
ATOM 761 C CA . MET A 1 95 ? 3.996 -9.031 -0.666 1.00 94.44 95 MET A CA 1
ATOM 762 C C . MET A 1 95 ? 4.088 -7.777 -1.543 1.00 94.44 95 MET A C 1
ATOM 764 O O . MET A 1 95 ? 3.277 -7.604 -2.443 1.00 94.44 95 MET A O 1
ATOM 768 N N . MET A 1 96 ? 5.112 -6.931 -1.371 1.00 94.88 96 MET A N 1
ATOM 769 C CA . MET A 1 96 ? 5.334 -5.759 -2.232 1.00 94.88 96 MET A CA 1
ATOM 770 C C . MET A 1 96 ? 5.498 -6.159 -3.701 1.00 94.88 96 MET A C 1
ATOM 772 O O . MET A 1 96 ? 4.970 -5.499 -4.598 1.00 94.88 96 MET A O 1
ATOM 776 N N . THR A 1 97 ? 6.216 -7.255 -3.949 1.00 94.19 97 THR A N 1
ATOM 777 C CA . THR A 1 97 ? 6.424 -7.790 -5.296 1.00 94.19 97 THR A CA 1
ATOM 778 C C . THR A 1 97 ? 5.109 -8.288 -5.893 1.00 94.19 97 THR A C 1
ATOM 780 O O . THR A 1 97 ? 4.803 -7.976 -7.044 1.00 94.19 97 THR A O 1
ATOM 783 N N . GLU A 1 98 ? 4.309 -9.017 -5.118 1.00 94.81 98 GLU A N 1
ATOM 784 C CA . GLU A 1 98 ? 3.008 -9.542 -5.540 1.00 94.81 98 GLU A CA 1
ATOM 785 C C . GLU A 1 98 ? 1.994 -8.422 -5.814 1.00 94.81 98 GLU A C 1
ATOM 787 O O . GLU A 1 98 ? 1.445 -8.339 -6.913 1.00 94.81 98 GLU A O 1
ATOM 792 N N . VAL A 1 99 ? 1.843 -7.492 -4.867 1.00 95.19 99 VAL A N 1
ATOM 793 C CA . VAL A 1 99 ? 1.022 -6.275 -4.968 1.00 95.19 99 VAL A CA 1
ATOM 794 C C . VAL A 1 99 ? 1.369 -5.470 -6.212 1.00 95.19 99 VAL A C 1
ATOM 796 O O . VAL A 1 99 ? 0.481 -5.110 -6.987 1.00 95.19 99 VAL A O 1
ATOM 799 N N . THR A 1 100 ? 2.660 -5.235 -6.449 1.00 94.25 100 THR A N 1
ATOM 800 C CA . THR A 1 100 ? 3.109 -4.497 -7.633 1.00 94.25 100 THR A CA 1
ATOM 801 C C . THR A 1 100 ? 2.824 -5.272 -8.920 1.00 94.25 100 THR A C 1
ATOM 803 O O . THR A 1 100 ? 2.350 -4.690 -9.893 1.00 94.25 100 THR A O 1
ATOM 806 N N . THR A 1 101 ? 3.064 -6.585 -8.927 1.00 95.19 101 THR A N 1
ATOM 807 C CA . THR A 1 101 ? 2.830 -7.443 -10.098 1.00 95.19 101 THR A CA 1
ATOM 808 C C . THR A 1 101 ? 1.355 -7.436 -10.501 1.00 95.19 101 THR A C 1
ATOM 810 O O . THR A 1 101 ? 1.043 -7.206 -11.669 1.00 95.19 101 THR A O 1
ATOM 813 N N . GLU A 1 102 ? 0.436 -7.637 -9.555 1.00 94.94 102 GLU A N 1
ATOM 814 C CA . GLU A 1 102 ? -1.002 -7.640 -9.848 1.00 94.94 102 GLU A CA 1
ATOM 815 C C . GLU A 1 102 ? -1.532 -6.260 -10.226 1.00 94.94 102 GLU A C 1
ATOM 817 O O . GLU A 1 102 ? -2.387 -6.150 -11.107 1.00 94.94 102 GLU A O 1
ATOM 822 N N . TRP A 1 103 ? -0.993 -5.195 -9.627 1.00 91.69 103 TRP A N 1
ATOM 823 C CA . TRP A 1 103 ? -1.317 -3.829 -10.032 1.00 91.69 103 TRP A CA 1
ATOM 824 C C . TRP A 1 103 ? -0.917 -3.583 -11.487 1.00 91.69 103 TRP A C 1
ATOM 826 O O . TRP A 1 103 ? -1.700 -3.077 -12.288 1.00 91.69 103 TRP A O 1
ATOM 836 N N . MET A 1 104 ? 0.292 -3.990 -11.862 1.00 92.19 104 MET A N 1
ATOM 837 C CA . MET A 1 104 ? 0.775 -3.824 -13.224 1.00 92.19 104 MET A CA 1
ATOM 838 C C . MET A 1 104 ? -0.019 -4.663 -14.224 1.00 92.19 104 MET A C 1
ATOM 840 O O . MET A 1 104 ? -0.386 -4.142 -15.272 1.00 92.19 104 MET A O 1
ATOM 844 N N . ARG A 1 105 ? -0.351 -5.917 -13.892 1.00 93.75 105 ARG A N 1
ATOM 845 C CA . ARG A 1 105 ? -1.238 -6.764 -14.711 1.00 93.75 105 ARG A CA 1
ATOM 846 C C . ARG A 1 105 ? -2.601 -6.112 -14.909 1.00 93.75 105 ARG A C 1
ATOM 848 O O . ARG A 1 105 ? -3.095 -6.045 -16.028 1.00 93.75 105 ARG A O 1
ATOM 855 N N . TYR A 1 106 ? -3.175 -5.558 -13.843 1.00 90.50 106 TYR A N 1
ATOM 856 C CA . TYR A 1 106 ? -4.415 -4.794 -13.928 1.00 90.50 106 TYR A CA 1
ATOM 857 C C . TYR A 1 106 ? -4.306 -3.607 -14.895 1.00 90.50 106 TYR A C 1
ATOM 859 O O . TYR A 1 106 ? -5.212 -3.382 -15.698 1.00 90.50 106 TYR A O 1
ATOM 867 N N . MET A 1 107 ? -3.197 -2.867 -14.854 1.00 89.25 107 MET A N 1
ATOM 868 C CA . MET A 1 107 ? -2.956 -1.749 -15.768 1.00 89.25 107 MET A CA 1
ATOM 869 C C . MET A 1 107 ? -2.838 -2.214 -17.224 1.00 89.25 107 MET A C 1
ATOM 871 O O . MET A 1 107 ? -3.469 -1.610 -18.094 1.00 89.25 107 MET A O 1
ATOM 875 N N . VAL A 1 108 ? -2.120 -3.313 -17.481 1.00 90.81 108 VAL A N 1
ATOM 876 C CA . VAL A 1 108 ? -2.027 -3.925 -18.817 1.00 90.81 108 VAL A CA 1
ATOM 877 C C . VAL A 1 108 ? -3.407 -4.315 -19.342 1.00 90.81 108 VAL A C 1
ATOM 879 O O . VAL A 1 108 ? -3.760 -3.935 -20.458 1.00 90.81 108 VAL A O 1
ATOM 882 N N . ASP A 1 109 ? -4.226 -4.990 -18.533 1.00 90.81 109 ASP A N 1
ATOM 883 C CA . ASP A 1 109 ? -5.576 -5.415 -18.931 1.00 90.81 109 ASP A CA 1
ATOM 884 C C . ASP A 1 109 ? -6.475 -4.221 -19.291 1.00 90.81 109 ASP A C 1
ATOM 886 O O . ASP A 1 109 ? -7.363 -4.307 -20.144 1.00 90.81 109 ASP A O 1
ATOM 890 N N . LYS A 1 110 ? -6.225 -3.067 -18.665 1.00 88.00 110 LYS A N 1
ATOM 891 C CA . LYS A 1 110 ? -6.891 -1.792 -18.961 1.00 88.00 110 LYS A CA 1
ATOM 892 C C . LYS A 1 110 ? -6.260 -1.019 -20.122 1.00 88.00 110 LYS A C 1
ATOM 894 O O . LYS A 1 110 ? -6.725 0.078 -20.427 1.00 88.00 110 LYS A O 1
ATOM 899 N N . LYS A 1 111 ? -5.252 -1.586 -20.790 1.00 88.62 111 LYS A N 1
ATOM 900 C CA . LYS A 1 111 ? -4.462 -0.960 -21.862 1.00 88.62 111 LYS A CA 1
ATOM 901 C C . LYS A 1 111 ? -3.753 0.321 -21.411 1.00 88.62 111 LYS A C 1
ATOM 903 O O . LYS A 1 111 ? -3.531 1.229 -22.211 1.00 88.62 111 LYS A O 1
ATOM 908 N N . PHE A 1 112 ? -3.397 0.396 -20.131 1.00 86.12 112 PHE A N 1
ATOM 909 C CA . PHE A 1 112 ? -2.543 1.440 -19.582 1.00 86.12 112 PHE A CA 1
ATOM 910 C C . PHE A 1 112 ? -1.106 0.933 -19.413 1.00 86.12 112 PHE A C 1
ATOM 912 O O . PHE A 1 112 ? -0.887 -0.266 -19.233 1.00 86.12 112 PHE A O 1
ATOM 919 N N . PRO A 1 113 ? -0.107 1.833 -19.417 1.00 84.19 113 PRO A N 1
ATOM 920 C CA . PRO A 1 113 ? 1.258 1.461 -19.072 1.00 84.19 113 PRO A CA 1
ATOM 921 C C . PRO A 1 113 ? 1.325 0.825 -17.669 1.00 84.19 113 PRO A C 1
ATOM 923 O O . PRO A 1 113 ? 0.758 1.394 -16.729 1.00 84.19 113 PRO A O 1
ATOM 926 N N . PRO A 1 114 ? 2.022 -0.314 -17.492 1.00 86.50 114 PRO A N 1
ATOM 927 C CA . PRO A 1 114 ? 2.198 -0.952 -16.189 1.00 86.50 114 PRO A CA 1
ATOM 928 C C . PRO A 1 114 ? 3.183 -0.156 -15.329 1.00 86.50 114 PRO A C 1
ATOM 930 O O . PRO A 1 114 ? 4.384 -0.414 -15.316 1.00 86.50 114 PRO A O 1
ATOM 933 N N . LEU A 1 115 ? 2.675 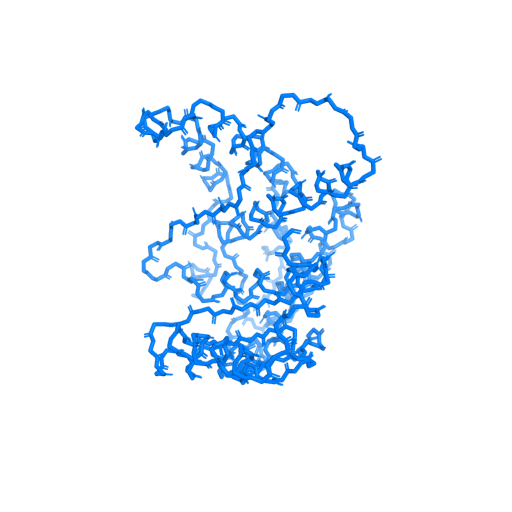0.857 -14.632 1.00 84.44 115 LEU A N 1
ATOM 934 C CA . LEU A 1 115 ? 3.476 1.681 -13.731 1.00 84.44 115 LEU A CA 1
ATOM 935 C C . LEU A 1 115 ? 3.728 0.936 -12.420 1.00 84.44 115 LEU A C 1
ATOM 937 O O . LEU A 1 115 ? 2.786 0.470 -11.778 1.00 84.44 115 LEU A O 1
ATOM 941 N N . THR A 1 116 ? 4.988 0.876 -11.998 1.00 87.94 116 THR A N 1
ATOM 942 C CA . THR A 1 116 ? 5.334 0.485 -10.630 1.00 87.94 116 THR A CA 1
ATOM 943 C C . THR A 1 116 ? 4.974 1.617 -9.664 1.00 87.94 116 THR A C 1
ATOM 945 O O . THR A 1 116 ? 5.003 2.785 -10.070 1.00 87.94 116 THR A O 1
ATOM 948 N N . PRO A 1 117 ? 4.672 1.323 -8.388 1.00 89.75 117 PRO A N 1
ATOM 949 C CA . PRO A 1 117 ? 4.611 2.371 -7.382 1.00 89.75 117 PRO A CA 1
ATOM 950 C C . PRO A 1 117 ? 5.968 3.077 -7.287 1.00 89.75 117 PRO A C 1
ATOM 952 O O . PRO A 1 117 ? 7.022 2.481 -7.532 1.00 89.75 117 PRO A O 1
ATOM 955 N N . HIS A 1 118 ? 5.936 4.355 -6.923 1.00 90.50 118 HIS A N 1
ATOM 956 C CA . HIS A 1 118 ? 7.140 5.106 -6.583 1.00 90.50 118 HIS A CA 1
ATOM 957 C C . HIS A 1 118 ? 7.825 4.478 -5.353 1.00 90.50 118 HIS A C 1
ATOM 959 O O . HIS A 1 118 ? 7.171 3.850 -4.514 1.00 90.50 118 HIS A O 1
ATOM 965 N N . HIS A 1 119 ? 9.140 4.644 -5.225 1.00 91.62 119 HIS A N 1
ATOM 966 C CA . HIS A 1 119 ? 9.899 4.180 -4.064 1.00 91.62 119 HIS A CA 1
ATOM 967 C C . HIS A 1 119 ? 9.362 4.800 -2.769 1.00 91.62 119 HIS A C 1
ATOM 969 O O . HIS A 1 119 ? 9.139 4.074 -1.806 1.00 91.62 119 HIS A O 1
ATOM 975 N N . THR A 1 120 ? 9.034 6.095 -2.760 1.00 92.38 120 THR A N 1
ATOM 976 C CA . THR A 1 120 ? 8.372 6.775 -1.626 1.00 92.38 120 THR A CA 1
ATOM 977 C C . THR A 1 120 ? 7.043 6.125 -1.230 1.00 92.38 120 THR A C 1
ATOM 979 O O . THR A 1 120 ? 6.769 5.943 -0.039 1.00 92.38 120 THR A O 1
ATOM 982 N N . GLN A 1 121 ? 6.217 5.733 -2.205 1.00 93.88 121 GLN A N 1
ATOM 983 C CA . GLN A 1 121 ? 4.958 5.021 -1.957 1.00 93.88 121 GLN A CA 1
ATOM 984 C C . GLN A 1 121 ? 5.224 3.637 -1.352 1.00 93.88 121 GLN A C 1
ATOM 986 O O . GLN A 1 121 ? 4.587 3.265 -0.367 1.00 93.88 121 GLN A O 1
ATOM 991 N N . ALA A 1 122 ? 6.193 2.900 -1.901 1.00 94.12 122 ALA A N 1
ATOM 992 C CA . ALA A 1 122 ? 6.566 1.577 -1.414 1.00 94.12 122 ALA A CA 1
ATOM 993 C C . ALA A 1 122 ? 7.142 1.628 0.012 1.00 94.12 122 ALA A C 1
ATOM 995 O O . ALA A 1 122 ? 6.713 0.853 0.867 1.00 94.12 122 ALA A O 1
ATOM 996 N N . PHE A 1 123 ? 8.038 2.578 0.299 1.00 94.25 123 PHE A N 1
ATOM 997 C CA . PHE A 1 123 ? 8.566 2.827 1.642 1.00 94.25 123 PHE A CA 1
ATOM 998 C C . PHE A 1 123 ? 7.449 3.124 2.630 1.00 94.25 123 PHE A C 1
ATOM 1000 O O . PHE A 1 123 ? 7.410 2.526 3.699 1.00 94.25 123 PHE A O 1
ATOM 1007 N N . THR A 1 124 ? 6.505 3.988 2.252 1.00 94.56 124 THR A N 1
ATOM 1008 C CA . THR A 1 124 ? 5.366 4.328 3.111 1.00 94.56 124 THR A CA 1
ATOM 1009 C C . THR A 1 124 ? 4.557 3.083 3.475 1.00 94.56 124 THR A C 1
ATOM 1011 O O . THR A 1 124 ? 4.289 2.856 4.653 1.00 94.56 124 THR A O 1
ATOM 1014 N N . VAL A 1 125 ? 4.204 2.247 2.492 1.00 95.25 125 VAL A N 1
ATOM 1015 C CA . VAL A 1 125 ? 3.436 1.015 2.739 1.00 95.25 125 VAL A CA 1
ATOM 1016 C C . VAL A 1 125 ? 4.208 0.048 3.635 1.00 95.25 125 VAL A C 1
ATOM 1018 O O . VAL A 1 125 ? 3.639 -0.446 4.606 1.00 95.25 125 VAL A O 1
ATOM 1021 N N . ILE A 1 126 ? 5.490 -0.197 3.351 1.00 93.75 126 ILE A N 1
ATOM 1022 C CA . ILE A 1 126 ? 6.312 -1.143 4.120 1.00 93.75 126 ILE A CA 1
ATOM 1023 C C . ILE A 1 126 ? 6.522 -0.643 5.552 1.00 93.75 126 ILE A C 1
ATOM 1025 O O . ILE A 1 126 ? 6.301 -1.399 6.496 1.00 93.75 126 ILE A O 1
ATOM 1029 N N . MET A 1 127 ? 6.878 0.632 5.738 1.00 92.69 127 MET A N 1
ATOM 1030 C CA . MET A 1 127 ? 7.053 1.224 7.069 1.00 92.69 127 MET A CA 1
ATOM 1031 C C . MET A 1 127 ? 5.767 1.137 7.889 1.00 92.69 127 MET A C 1
ATOM 1033 O O . MET A 1 127 ? 5.809 0.742 9.054 1.00 92.69 127 MET A O 1
ATOM 1037 N N . MET A 1 128 ? 4.618 1.463 7.287 1.00 92.50 128 MET A N 1
ATOM 1038 C CA . MET A 1 128 ? 3.325 1.337 7.960 1.00 92.50 128 MET A CA 1
ATOM 1039 C C . MET A 1 128 ? 3.030 -0.125 8.305 1.00 92.50 128 MET A C 1
ATOM 1041 O O . MET A 1 128 ? 2.723 -0.422 9.457 1.00 92.50 128 MET A O 1
ATOM 1045 N N . ALA A 1 129 ? 3.181 -1.050 7.355 1.00 90.81 129 ALA A N 1
ATOM 1046 C CA . ALA A 1 129 ? 2.967 -2.477 7.583 1.00 90.81 129 ALA A CA 1
ATOM 1047 C C . ALA A 1 129 ? 3.833 -3.032 8.720 1.00 90.81 129 ALA A C 1
ATOM 1049 O O . ALA A 1 129 ? 3.327 -3.783 9.555 1.00 90.81 129 ALA A O 1
ATOM 1050 N N . ARG A 1 130 ? 5.104 -2.635 8.792 1.00 88.44 130 ARG A N 1
ATOM 1051 C CA . ARG A 1 130 ? 6.038 -3.039 9.853 1.00 88.44 130 ARG A CA 1
ATOM 1052 C C . ARG A 1 130 ? 5.699 -2.430 11.201 1.00 88.44 130 ARG A C 1
ATOM 1054 O O . ARG A 1 130 ? 5.706 -3.141 12.198 1.00 88.44 130 ARG A O 1
ATOM 1061 N N . CYS A 1 131 ? 5.330 -1.150 11.228 1.00 87.81 131 CYS A N 1
ATOM 1062 C CA . CYS A 1 131 ? 4.862 -0.494 12.447 1.00 87.81 131 CYS A CA 1
ATOM 1063 C C . CYS A 1 131 ? 3.690 -1.268 13.075 1.00 87.81 131 CYS A C 1
ATOM 1065 O O . CYS A 1 131 ? 3.652 -1.468 14.289 1.00 87.81 131 CYS A O 1
ATOM 1067 N N . PHE A 1 132 ? 2.752 -1.748 12.251 1.00 84.25 132 PHE A N 1
ATOM 1068 C CA . PHE A 1 132 ? 1.645 -2.580 12.725 1.00 84.25 132 PHE A CA 1
ATOM 1069 C C . PHE A 1 132 ? 2.095 -3.985 13.141 1.00 84.25 132 PHE A C 1
ATOM 1071 O O . PHE A 1 132 ? 1.642 -4.471 14.174 1.00 84.25 132 PHE A O 1
ATOM 1078 N N . GLN A 1 133 ? 3.008 -4.626 12.407 1.00 83.31 133 GLN A N 1
ATOM 1079 C CA . GLN A 1 133 ? 3.563 -5.929 12.793 1.00 83.31 133 GLN A CA 1
ATOM 1080 C C . GLN A 1 133 ? 4.230 -5.890 14.171 1.00 83.31 133 GLN A C 1
ATOM 1082 O O . GLN A 1 133 ? 3.965 -6.752 15.011 1.00 83.31 133 GLN A O 1
ATOM 1087 N N . GLU A 1 134 ? 5.077 -4.888 14.416 1.00 78.81 134 GLU A N 1
ATOM 1088 C CA . GLU A 1 134 ? 5.747 -4.693 15.702 1.00 78.81 134 GLU A CA 1
ATOM 1089 C C . GLU A 1 134 ? 4.710 -4.531 16.820 1.00 78.81 134 GLU A C 1
ATOM 1091 O O . GLU A 1 134 ? 4.782 -5.239 17.828 1.00 78.81 134 GLU A O 1
ATOM 1096 N N . HIS A 1 135 ? 3.678 -3.710 16.599 1.00 71.50 135 HIS A N 1
ATOM 1097 C CA . HIS A 1 135 ? 2.581 -3.531 17.549 1.00 71.50 135 HIS A CA 1
ATOM 1098 C C . HIS A 1 135 ? 1.812 -4.832 17.835 1.00 71.50 135 HIS A C 1
ATOM 1100 O O . HIS A 1 135 ? 1.591 -5.177 18.998 1.00 71.50 135 HIS A O 1
ATOM 1106 N N . LEU A 1 136 ? 1.444 -5.590 16.798 1.00 67.75 136 LEU A N 1
ATOM 1107 C CA . LEU A 1 136 ? 0.745 -6.872 16.939 1.00 67.75 136 LEU A CA 1
ATOM 1108 C C . LEU A 1 136 ? 1.596 -7.905 17.690 1.00 67.75 136 LEU A C 1
ATOM 1110 O O . LEU A 1 136 ? 1.083 -8.642 18.536 1.00 67.75 136 LEU A O 1
ATOM 1114 N N . SER A 1 137 ? 2.900 -7.950 17.412 1.00 71.62 137 SER A N 1
ATOM 1115 C CA . SER A 1 137 ? 3.830 -8.866 18.076 1.00 71.62 137 SER A CA 1
ATOM 1116 C C . SER A 1 137 ? 4.013 -8.528 19.560 1.00 71.62 137 SER A C 1
ATOM 1118 O O . SER A 1 137 ? 3.997 -9.428 20.407 1.00 71.62 137 SER A O 1
ATOM 1120 N N . ASP A 1 138 ? 4.096 -7.237 19.893 1.00 66.94 138 ASP A N 1
ATOM 1121 C CA . ASP A 1 138 ? 4.149 -6.753 21.269 1.00 66.94 138 ASP A CA 1
ATOM 1122 C C . ASP A 1 138 ? 2.837 -7.056 22.005 1.00 66.94 138 ASP A C 1
ATOM 1124 O O . ASP A 1 138 ? 2.879 -7.552 23.130 1.00 66.94 138 ASP A O 1
ATOM 1128 N N . PHE A 1 139 ? 1.679 -6.854 21.368 1.00 57.00 139 PHE A N 1
ATOM 1129 C CA . PHE A 1 139 ? 0.368 -7.187 21.935 1.00 57.00 139 PHE A CA 1
ATOM 1130 C C . PHE A 1 139 ? 0.235 -8.689 22.233 1.00 57.00 139 PHE A C 1
ATOM 1132 O O . PHE A 1 139 ? -0.124 -9.078 23.348 1.00 57.00 139 PHE A O 1
ATOM 1139 N N . ALA A 1 140 ? 0.611 -9.555 21.287 1.00 58.31 140 ALA A N 1
ATOM 1140 C CA . ALA A 1 140 ? 0.609 -11.006 21.485 1.00 58.31 140 ALA A CA 1
ATOM 1141 C C . ALA A 1 140 ? 1.562 -11.443 22.615 1.00 58.31 140 ALA A C 1
ATOM 1143 O O . ALA A 1 140 ? 1.253 -12.356 23.388 1.00 58.31 140 ALA A O 1
ATOM 1144 N N . ARG A 1 141 ? 2.718 -10.780 22.745 1.00 62.16 141 ARG A N 1
ATOM 1145 C CA . ARG A 1 141 ? 3.692 -11.032 23.816 1.00 62.16 141 ARG A CA 1
ATOM 1146 C C . ARG A 1 141 ? 3.191 -10.542 25.176 1.00 62.16 141 ARG A C 1
ATOM 1148 O O . ARG A 1 141 ? 3.369 -11.247 26.165 1.00 62.16 141 ARG A O 1
ATOM 1155 N N . GLN A 1 142 ? 2.533 -9.386 25.233 1.00 57.41 142 GLN A N 1
ATOM 1156 C CA . GLN A 1 142 ? 1.950 -8.819 26.453 1.00 57.41 142 GLN A CA 1
ATOM 1157 C C . GLN A 1 142 ? 0.743 -9.622 26.954 1.00 57.41 142 GLN A C 1
ATOM 1159 O O . GLN A 1 142 ? 0.621 -9.830 28.160 1.00 57.41 142 GLN A O 1
ATOM 1164 N N . GLN A 1 143 ? -0.092 -10.167 26.060 1.00 55.94 143 GLN A N 1
ATOM 1165 C CA . GLN A 1 143 ? -1.149 -11.109 26.453 1.00 55.94 143 GLN A CA 1
ATOM 1166 C C . GLN A 1 143 ? -0.588 -12.374 27.118 1.00 55.94 143 GLN A C 1
ATOM 1168 O O . GLN A 1 143 ? -1.183 -12.888 28.066 1.00 55.94 143 GLN A O 1
ATOM 1173 N N . LYS A 1 144 ? 0.576 -12.856 26.661 1.00 55.50 144 LYS A N 1
ATOM 1174 C CA . LYS A 1 144 ? 1.284 -13.996 27.269 1.00 55.50 144 LYS A CA 1
ATOM 1175 C C . LYS A 1 144 ? 2.038 -13.623 28.552 1.00 55.50 144 LYS A C 1
ATOM 1177 O O . LYS A 1 144 ? 2.242 -14.483 29.401 1.00 55.50 144 LYS A O 1
ATOM 1182 N N . ALA A 1 145 ? 2.433 -12.361 28.713 1.00 55.69 145 ALA A N 1
ATOM 1183 C CA . ALA A 1 145 ? 3.232 -11.866 29.831 1.00 55.69 145 ALA A CA 1
ATOM 1184 C C . ALA A 1 145 ? 2.450 -10.859 30.695 1.00 55.69 145 ALA A C 1
ATOM 1186 O O . ALA A 1 145 ? 2.804 -9.684 30.789 1.00 55.69 145 ALA A O 1
ATOM 1187 N N . LYS A 1 146 ? 1.402 -11.313 31.395 1.00 49.56 146 LYS A N 1
ATOM 1188 C CA . LYS A 1 146 ? 0.819 -10.553 32.516 1.00 49.56 146 LYS A CA 1
ATOM 1189 C C . LYS A 1 146 ? 1.763 -10.571 33.728 1.00 49.56 146 LYS A C 1
ATOM 1191 O O . LYS A 1 146 ? 1.499 -11.274 34.695 1.00 49.56 146 LYS A O 1
ATOM 1196 N N . ALA A 1 147 ? 2.853 -9.802 33.692 1.00 46.91 147 ALA A N 1
ATOM 1197 C CA . ALA A 1 147 ? 3.558 -9.323 34.888 1.00 46.91 147 ALA A CA 1
ATOM 1198 C C . ALA A 1 147 ? 4.625 -8.267 34.539 1.00 46.91 147 ALA A C 1
ATOM 1200 O O . ALA A 1 147 ? 5.592 -8.555 33.846 1.00 46.91 147 ALA A O 1
ATOM 1201 N N . LYS A 1 148 ? 4.466 -7.071 35.125 1.00 46.53 148 LYS A N 1
ATOM 1202 C CA . LYS A 1 148 ? 5.497 -6.049 35.401 1.00 46.53 148 LYS A CA 1
ATOM 1203 C C . LYS A 1 148 ? 6.412 -5.624 34.236 1.00 46.53 148 LYS A C 1
ATOM 1205 O O . LYS A 1 148 ? 7.546 -6.077 34.137 1.00 46.53 148 LYS A O 1
ATOM 1210 N N . ALA A 1 149 ? 6.015 -4.587 33.496 1.00 45.25 149 ALA A N 1
ATOM 1211 C CA . ALA A 1 149 ? 6.979 -3.666 32.885 1.00 45.25 149 ALA A CA 1
ATOM 1212 C C . ALA A 1 149 ? 6.375 -2.266 32.687 1.00 45.25 149 ALA A C 1
ATOM 1214 O O . ALA A 1 149 ? 5.209 -2.126 32.326 1.00 45.25 149 ALA A O 1
ATOM 1215 N N . LYS A 1 150 ? 7.191 -1.236 32.951 1.00 42.47 150 LYS A N 1
ATOM 1216 C CA . LYS A 1 150 ? 6.937 0.187 32.661 1.00 42.47 150 LYS A CA 1
ATOM 1217 C C . LYS A 1 150 ? 6.412 0.353 31.229 1.00 42.47 150 LYS A C 1
ATOM 1219 O O . LYS A 1 150 ? 6.976 -0.237 30.315 1.00 42.47 150 LYS A O 1
ATOM 1224 N N . ALA A 1 151 ? 5.375 1.176 31.060 1.00 42.06 151 ALA A N 1
ATOM 1225 C CA . ALA A 1 151 ? 4.688 1.426 29.795 1.00 42.06 151 ALA A CA 1
ATOM 1226 C C . ALA A 1 151 ? 5.666 1.778 28.655 1.00 42.06 151 ALA A C 1
ATOM 1228 O O . ALA A 1 151 ? 6.147 2.910 28.545 1.00 42.06 151 ALA A O 1
ATOM 1229 N N . LYS A 1 152 ? 5.952 0.781 27.808 1.00 49.91 152 LYS A N 1
ATOM 1230 C CA . LYS A 1 152 ? 6.595 0.951 26.501 1.00 49.91 152 LYS A CA 1
ATOM 1231 C C . LYS A 1 152 ? 5.702 1.887 25.678 1.00 49.91 152 LYS A C 1
ATOM 1233 O O . LYS A 1 152 ? 4.482 1.853 25.821 1.00 49.91 152 LYS A O 1
ATOM 1238 N N . LEU A 1 153 ? 6.295 2.787 24.897 1.00 43.66 153 LEU A N 1
ATOM 1239 C CA . LEU A 1 153 ? 5.549 3.724 24.056 1.00 43.66 153 LEU A CA 1
ATOM 1240 C C . LEU A 1 153 ? 4.666 2.921 23.089 1.00 43.66 153 LEU A C 1
ATOM 1242 O O . LEU A 1 153 ? 5.171 2.315 22.152 1.00 43.66 153 LEU A O 1
ATOM 1246 N N . GLU A 1 154 ? 3.358 2.866 23.346 1.00 58.34 154 GLU A N 1
ATOM 1247 C CA . GLU A 1 154 ? 2.404 2.270 22.416 1.00 58.34 154 GLU A CA 1
ATOM 1248 C C . GLU A 1 154 ? 2.207 3.251 21.266 1.00 58.34 154 GLU A C 1
ATOM 1250 O O . GLU A 1 154 ? 1.382 4.166 21.332 1.00 58.34 154 GLU A O 1
ATOM 1255 N N . LEU A 1 155 ? 3.006 3.104 20.213 1.00 54.31 155 LEU A N 1
ATOM 1256 C CA . LEU A 1 155 ? 2.771 3.817 18.968 1.00 54.31 155 LEU A CA 1
ATOM 1257 C C . LEU A 1 155 ? 1.513 3.205 18.333 1.00 54.31 155 LEU A C 1
ATOM 1259 O O . LEU A 1 155 ? 1.569 2.206 17.628 1.00 54.31 155 LEU A O 1
ATOM 1263 N N . ARG A 1 156 ? 0.347 3.758 18.690 1.00 67.19 156 ARG A N 1
ATOM 1264 C CA . ARG A 1 156 ? -0.973 3.246 18.273 1.00 67.19 156 ARG A CA 1
ATOM 1265 C C . ARG A 1 156 ? -1.364 3.671 16.859 1.00 67.19 156 ARG A C 1
ATOM 1267 O O . ARG A 1 156 ? -2.318 3.139 16.303 1.00 67.19 156 ARG A O 1
ATOM 1274 N N . ALA A 1 157 ? -0.675 4.664 16.300 1.00 80.31 157 ALA A N 1
ATOM 1275 C CA . ALA A 1 157 ? -1.016 5.240 15.010 1.00 80.31 157 ALA A CA 1
ATOM 1276 C C . ALA A 1 157 ? 0.233 5.714 14.265 1.00 80.31 157 ALA A C 1
ATOM 1278 O O . ALA A 1 157 ? 1.056 6.445 14.816 1.00 80.31 157 ALA A O 1
ATOM 1279 N N . PHE A 1 158 ? 0.316 5.345 12.990 1.00 87.31 158 PHE A N 1
ATOM 1280 C CA . PHE A 1 158 ? 1.259 5.898 12.029 1.00 87.31 158 PHE A CA 1
ATOM 1281 C C . PHE A 1 158 ? 0.489 6.817 11.078 1.00 87.31 158 PHE A C 1
ATOM 1283 O O . PHE A 1 158 ? -0.486 6.389 10.460 1.00 87.31 158 PHE A O 1
ATOM 1290 N N . ILE A 1 159 ? 0.924 8.071 10.940 1.00 89.69 159 ILE A N 1
ATOM 1291 C CA . ILE A 1 159 ? 0.314 9.039 10.021 1.00 89.69 159 ILE A CA 1
ATOM 1292 C C . ILE A 1 159 ? 1.329 9.384 8.936 1.00 89.69 159 ILE A C 1
ATOM 1294 O O . ILE A 1 159 ? 2.351 10.007 9.211 1.00 89.69 159 ILE A O 1
ATOM 1298 N N . ALA A 1 160 ? 1.027 9.002 7.696 1.00 91.56 160 ALA A N 1
ATOM 1299 C CA . ALA A 1 160 ? 1.811 9.383 6.529 1.00 91.56 160 ALA A CA 1
ATOM 1300 C C . ALA A 1 160 ? 1.221 10.645 5.881 1.00 91.56 160 ALA A C 1
ATOM 1302 O O . ALA A 1 160 ? 0.051 10.667 5.492 1.00 91.56 160 ALA A O 1
ATOM 1303 N N . GLN A 1 161 ? 2.028 11.700 5.740 1.00 91.38 161 GLN A N 1
ATOM 1304 C CA . GLN A 1 161 ? 1.620 12.931 5.064 1.00 91.38 161 GLN A CA 1
ATOM 1305 C C . GLN A 1 161 ? 2.064 12.906 3.600 1.00 91.38 161 GLN A C 1
ATOM 1307 O O . GLN A 1 161 ? 3.246 13.024 3.299 1.00 91.38 161 GLN A O 1
ATOM 1312 N N . LEU A 1 162 ? 1.101 12.778 2.686 1.00 91.62 162 LEU A N 1
ATOM 1313 C CA . LEU A 1 162 ? 1.348 12.752 1.243 1.00 91.62 162 LEU A CA 1
ATOM 1314 C C . LEU A 1 162 ? 0.717 13.972 0.568 1.00 91.62 162 LEU A C 1
ATOM 1316 O O . LEU A 1 162 ? -0.475 14.260 0.759 1.00 91.62 162 LEU A O 1
ATOM 1320 N N . ALA A 1 163 ? 1.489 14.648 -0.284 1.00 89.75 163 ALA A N 1
ATOM 1321 C CA . ALA A 1 163 ? 0.998 15.764 -1.085 1.00 89.75 163 ALA A CA 1
ATOM 1322 C C . ALA A 1 163 ? -0.093 15.320 -2.084 1.00 89.75 163 ALA A C 1
ATOM 1324 O O . ALA A 1 163 ? -0.345 14.132 -2.326 1.00 89.75 163 ALA A O 1
ATOM 1325 N N . THR A 1 164 ? -0.852 16.279 -2.612 1.00 87.50 164 THR A N 1
ATOM 1326 C CA . THR A 1 164 ? -1.858 16.006 -3.650 1.00 87.50 164 THR A CA 1
ATOM 1327 C C . THR A 1 164 ? -1.159 15.631 -4.952 1.00 87.50 164 THR A C 1
ATOM 1329 O O . THR A 1 164 ? -0.230 16.311 -5.360 1.00 87.50 164 THR A O 1
ATOM 1332 N N . GLY A 1 165 ? -1.609 14.551 -5.595 1.00 85.94 165 GLY A N 1
ATOM 1333 C CA . GLY A 1 165 ? -0.974 14.012 -6.804 1.00 85.94 165 GLY A CA 1
ATOM 1334 C C . GLY A 1 165 ? 0.004 12.859 -6.553 1.00 85.94 165 GLY A C 1
ATOM 1335 O O . GLY A 1 165 ? 0.233 12.079 -7.466 1.00 85.94 165 GLY A O 1
ATOM 1336 N N . GLU A 1 166 ? 0.461 12.652 -5.314 1.00 87.56 166 GLU A N 1
ATOM 1337 C CA . GLU A 1 166 ? 1.428 11.593 -4.946 1.00 87.56 166 GLU A CA 1
ATOM 1338 C C . GLU A 1 166 ? 0.837 10.171 -4.899 1.00 87.56 166 GLU A C 1
ATOM 1340 O O . GLU A 1 166 ? 1.473 9.243 -4.413 1.00 87.56 166 GLU A O 1
ATOM 1345 N N . GLY A 1 167 ? -0.402 9.966 -5.355 1.00 88.81 167 GLY A N 1
ATOM 1346 C CA . GLY A 1 167 ? -1.019 8.634 -5.381 1.00 88.81 167 GLY A CA 1
ATOM 1347 C C . GLY A 1 167 ? -1.479 8.101 -4.016 1.00 88.81 167 GLY A C 1
ATOM 1348 O O . GLY A 1 167 ? -1.324 6.921 -3.721 1.00 88.81 167 GLY A O 1
ATOM 1349 N N . LYS A 1 168 ? -2.106 8.939 -3.179 1.00 92.69 168 LYS A N 1
ATOM 1350 C CA . LYS A 1 168 ? -2.669 8.503 -1.881 1.00 92.69 168 LYS A CA 1
ATOM 1351 C C . LYS A 1 168 ? -3.583 7.272 -1.985 1.00 92.69 168 LYS A C 1
ATOM 1353 O O . LYS A 1 168 ? -3.432 6.343 -1.200 1.00 92.69 168 LYS A O 1
ATOM 1358 N N . SER A 1 169 ? -4.489 7.241 -2.965 1.00 91.25 169 SER A N 1
ATOM 1359 C CA . SER A 1 169 ? -5.452 6.141 -3.112 1.00 91.25 169 SER A CA 1
ATOM 1360 C C . SER A 1 169 ? -4.781 4.794 -3.407 1.00 91.25 169 SER A C 1
ATOM 1362 O O . SER A 1 169 ? -5.235 3.778 -2.887 1.00 91.25 169 SER A O 1
ATOM 1364 N N . ILE A 1 170 ? -3.674 4.764 -4.170 1.00 90.75 170 ILE A N 1
ATOM 1365 C CA . ILE A 1 170 ? -2.941 3.510 -4.415 1.00 90.75 170 ILE A CA 1
ATOM 1366 C C . ILE A 1 170 ? -2.182 3.060 -3.163 1.00 90.75 170 ILE A C 1
ATOM 1368 O O . ILE A 1 170 ? -2.210 1.879 -2.840 1.00 90.75 170 ILE A O 1
ATOM 1372 N N . VAL A 1 171 ? -1.591 3.982 -2.393 1.00 95.06 171 VAL A N 1
ATOM 1373 C CA . VAL A 1 171 ? -0.956 3.654 -1.100 1.00 95.06 171 VAL A CA 1
ATOM 1374 C C . VAL A 1 171 ? -1.965 3.031 -0.134 1.00 95.06 171 VAL A C 1
ATOM 1376 O O . VAL A 1 171 ? -1.666 2.008 0.473 1.00 95.06 171 VAL A O 1
ATOM 1379 N N . ILE A 1 172 ? -3.176 3.591 -0.038 1.00 95.88 172 ILE A N 1
ATOM 1380 C CA . ILE A 1 172 ? -4.260 3.040 0.791 1.00 95.88 172 ILE A CA 1
ATOM 1381 C C . ILE A 1 172 ? -4.664 1.642 0.309 1.00 95.88 172 ILE A C 1
ATOM 1383 O O . ILE A 1 172 ? -4.804 0.732 1.125 1.00 95.88 172 ILE A O 1
ATOM 1387 N N . ALA A 1 173 ? -4.819 1.446 -1.003 1.00 95.62 173 ALA A N 1
ATOM 1388 C CA . ALA A 1 173 ? -5.181 0.148 -1.561 1.00 95.62 173 ALA A CA 1
ATOM 1389 C C . ALA A 1 173 ? -4.106 -0.917 -1.300 1.00 95.62 173 ALA A C 1
ATOM 1391 O O . ALA A 1 173 ? -4.435 -2.004 -0.827 1.00 95.62 173 ALA A O 1
ATOM 1392 N N . MET A 1 174 ? -2.832 -0.591 -1.539 1.00 96.06 174 MET A N 1
ATOM 1393 C CA . MET A 1 174 ? -1.701 -1.474 -1.243 1.00 96.06 174 MET A CA 1
ATOM 1394 C C . MET A 1 174 ? -1.644 -1.807 0.249 1.00 96.06 174 MET A C 1
ATOM 1396 O O . MET A 1 174 ? -1.548 -2.975 0.610 1.00 96.06 174 MET A O 1
ATOM 1400 N N . LEU A 1 175 ? -1.779 -0.807 1.125 1.00 96.19 175 LEU A N 1
ATOM 1401 C CA . LEU A 1 175 ? -1.771 -1.024 2.569 1.00 96.19 175 LEU A CA 1
ATOM 1402 C C . LEU A 1 175 ? -2.919 -1.940 3.015 1.00 96.19 175 LEU A C 1
ATOM 1404 O O . LEU A 1 175 ? -2.705 -2.822 3.839 1.00 96.19 175 LEU A O 1
ATOM 1408 N N . ALA A 1 176 ? -4.119 -1.781 2.452 1.00 97.06 176 ALA A N 1
ATOM 1409 C CA . ALA A 1 176 ? -5.253 -2.644 2.774 1.00 97.06 176 ALA A CA 1
ATOM 1410 C C . ALA A 1 176 ? -4.995 -4.113 2.384 1.00 97.06 176 ALA A C 1
ATOM 1412 O O . ALA A 1 176 ? -5.306 -5.019 3.160 1.00 97.06 176 ALA A O 1
ATOM 1413 N N . VAL A 1 177 ? -4.361 -4.358 1.230 1.00 97.31 177 VAL A N 1
ATOM 1414 C CA . VAL A 1 177 ? -3.925 -5.707 0.826 1.00 97.31 177 VAL A CA 1
ATOM 1415 C C . VAL A 1 177 ? -2.862 -6.250 1.784 1.00 97.31 177 VAL A C 1
ATOM 1417 O O . VAL A 1 177 ? -2.987 -7.376 2.250 1.00 97.31 177 VAL A O 1
ATOM 1420 N N . PHE A 1 178 ? -1.866 -5.444 2.162 1.00 95.62 178 PHE A N 1
ATOM 1421 C CA . PHE A 1 178 ? -0.843 -5.855 3.130 1.00 95.62 178 PHE A CA 1
ATOM 1422 C C . PHE A 1 178 ? -1.461 -6.287 4.463 1.00 95.62 178 PHE A C 1
ATOM 1424 O O . PHE A 1 178 ? -1.147 -7.360 4.969 1.00 95.62 178 PHE A O 1
ATOM 1431 N N . MET A 1 179 ? -2.364 -5.477 5.019 1.00 93.44 179 MET A N 1
ATOM 1432 C CA . MET A 1 179 ? -2.975 -5.757 6.322 1.00 93.44 179 MET A CA 1
ATOM 1433 C C . MET A 1 179 ? -3.854 -7.010 6.302 1.00 93.44 179 MET A C 1
ATOM 1435 O O . MET A 1 179 ? -3.854 -7.789 7.255 1.00 93.44 179 MET A O 1
ATOM 1439 N N . THR A 1 180 ? -4.589 -7.220 5.212 1.00 94.94 180 THR A N 1
ATOM 1440 C CA . THR A 1 180 ? -5.457 -8.393 5.053 1.00 94.94 180 THR A CA 1
ATOM 1441 C C . THR A 1 180 ? -4.650 -9.668 4.815 1.00 94.94 180 THR A C 1
ATOM 1443 O O . THR A 1 180 ? -4.907 -10.668 5.479 1.00 94.94 180 THR A O 1
ATOM 1446 N N . GLN A 1 181 ? -3.655 -9.640 3.924 1.00 94.31 181 GLN A N 1
ATOM 1447 C CA . GLN A 1 181 ? -2.900 -10.830 3.517 1.00 94.31 181 GLN A CA 1
ATOM 1448 C C . GLN A 1 181 ? -1.806 -11.225 4.515 1.00 94.31 181 GLN A C 1
ATOM 1450 O O . GLN A 1 181 ? -1.641 -12.407 4.799 1.00 94.31 181 GLN A O 1
ATOM 1455 N N . LEU A 1 182 ? -1.065 -10.261 5.073 1.00 90.62 182 LEU A N 1
ATOM 1456 C CA . LEU A 1 182 ? 0.023 -10.570 6.010 1.00 90.62 182 LEU A CA 1
ATOM 1457 C C . LEU A 1 182 ? -0.478 -10.810 7.432 1.00 90.62 182 LEU A C 1
ATOM 1459 O O . LEU A 1 182 ? 0.106 -11.612 8.159 1.00 90.62 182 LEU A O 1
ATOM 1463 N N . TYR A 1 183 ? -1.535 -10.107 7.845 1.00 87.56 183 TYR A N 1
ATOM 1464 C CA . TYR A 1 183 ? -1.956 -10.077 9.249 1.00 87.56 183 TYR A CA 1
ATOM 1465 C C . TYR A 1 183 ? -3.390 -10.562 9.477 1.00 87.56 183 TYR A C 1
ATOM 1467 O O . TYR A 1 183 ? -3.842 -10.588 10.621 1.00 87.56 183 TYR A O 1
ATOM 1475 N N . GLY A 1 184 ? -4.121 -10.944 8.423 1.00 88.44 184 GLY A N 1
ATOM 1476 C CA . GLY A 1 184 ? -5.500 -11.428 8.542 1.00 88.44 184 GLY A CA 1
ATOM 1477 C C . GLY A 1 184 ? -6.477 -10.377 9.078 1.00 88.44 184 GLY A C 1
ATOM 1478 O O . GLY A 1 184 ? -7.529 -10.728 9.612 1.00 88.44 184 GLY A O 1
ATOM 1479 N N . MET A 1 185 ? -6.127 -9.090 8.995 1.00 89.19 185 MET A N 1
ATOM 1480 C CA . MET A 1 185 ? -6.936 -8.013 9.559 1.00 89.19 185 MET A CA 1
ATOM 1481 C C . MET A 1 185 ? -8.093 -7.641 8.637 1.00 89.19 185 MET A C 1
ATOM 1483 O O . MET A 1 185 ? -7.969 -7.686 7.415 1.00 89.19 185 MET A O 1
ATOM 1487 N N . LYS A 1 186 ? -9.195 -7.178 9.233 1.00 92.75 186 LYS A N 1
ATOM 1488 C CA . LYS A 1 186 ? -10.224 -6.428 8.509 1.00 92.75 186 LYS A CA 1
ATOM 1489 C C . LYS A 1 186 ? -9.858 -4.949 8.477 1.00 92.75 186 LYS A C 1
ATOM 1491 O O . LYS A 1 186 ? -9.443 -4.388 9.491 1.00 92.75 186 LYS A O 1
ATOM 1496 N N . VAL A 1 187 ? -10.024 -4.317 7.322 1.00 94.94 187 VAL A N 1
ATOM 1497 C CA . VAL A 1 187 ? -9.613 -2.935 7.069 1.00 94.94 187 VAL A CA 1
ATOM 1498 C C . VAL A 1 187 ? -10.834 -2.083 6.769 1.00 94.94 187 VAL A C 1
ATOM 1500 O O . VAL A 1 187 ? -11.614 -2.390 5.874 1.00 94.94 187 VAL A O 1
ATOM 1503 N N . HIS A 1 188 ? -10.974 -0.966 7.476 1.00 95.56 188 HIS A N 1
ATOM 1504 C CA . HIS A 1 188 ? -11.943 0.068 7.131 1.00 95.56 188 HIS A CA 1
ATOM 1505 C C . HIS A 1 188 ? -11.230 1.227 6.437 1.00 95.56 188 HIS A C 1
ATOM 1507 O O . HIS A 1 188 ? -10.345 1.851 7.022 1.00 95.56 188 HIS A O 1
ATOM 1513 N N . VAL A 1 189 ? -11.629 1.531 5.203 1.00 96.88 189 VAL A N 1
ATOM 1514 C CA . VAL A 1 189 ? -11.160 2.711 4.469 1.00 96.88 189 VAL A CA 1
ATOM 1515 C C . VAL A 1 189 ? -12.184 3.822 4.663 1.00 96.88 189 VAL A C 1
ATOM 1517 O O . VAL A 1 189 ? -13.318 3.717 4.194 1.00 96.88 189 VAL A O 1
ATOM 1520 N N . LEU A 1 190 ? -11.803 4.863 5.404 1.00 95.75 190 LEU A N 1
ATOM 1521 C CA . LEU A 1 190 ? -12.684 5.990 5.695 1.00 95.75 190 LEU A CA 1
ATOM 1522 C C . LEU A 1 190 ? -12.552 7.075 4.631 1.00 95.75 190 LEU A C 1
ATOM 1524 O O . LEU A 1 190 ? -11.482 7.655 4.460 1.00 95.75 190 LEU A O 1
ATOM 1528 N N . GLU A 1 191 ? -13.672 7.400 3.997 1.00 95.38 191 GLU A N 1
ATOM 1529 C CA . GLU A 1 191 ? -13.777 8.462 3.002 1.00 95.38 191 GLU A CA 1
ATOM 1530 C C . GLU A 1 191 ? -14.571 9.660 3.528 1.00 95.38 191 GLU A C 1
ATOM 1532 O O . GLU A 1 191 ? -15.376 9.562 4.462 1.00 95.38 191 GLU A O 1
ATOM 1537 N N . ASN A 1 192 ? -14.338 10.822 2.916 1.00 92.19 192 ASN A N 1
ATOM 1538 C CA . ASN A 1 192 ? -14.926 12.084 3.376 1.00 92.19 192 ASN A CA 1
ATOM 1539 C C . ASN A 1 192 ? -16.348 12.322 2.853 1.00 92.19 192 ASN A C 1
ATOM 1541 O O . ASN A 1 192 ? -17.124 13.028 3.493 1.00 92.19 192 ASN A O 1
ATOM 1545 N N . ASN A 1 193 ? -16.688 11.779 1.683 1.00 95.44 193 ASN A N 1
ATOM 1546 C CA . ASN A 1 193 ? -18.004 11.932 1.066 1.00 95.44 193 ASN A CA 1
ATOM 1547 C C . ASN A 1 193 ? -18.327 10.752 0.140 1.00 95.44 193 ASN A C 1
ATOM 1549 O O . ASN A 1 193 ? -17.444 9.971 -0.215 1.00 95.44 193 ASN A O 1
ATOM 1553 N N . GLU A 1 194 ? -19.598 10.638 -0.247 1.00 95.94 194 GLU A N 1
ATOM 1554 C CA . GLU A 1 194 ? -20.103 9.527 -1.064 1.00 95.94 194 GLU A CA 1
ATOM 1555 C C . GLU A 1 194 ? -19.435 9.444 -2.438 1.00 95.94 194 GLU A C 1
ATOM 1557 O O . GLU A 1 194 ? -19.043 8.357 -2.845 1.00 95.94 194 GLU A O 1
ATOM 1562 N N . GLY A 1 195 ? -19.204 10.576 -3.110 1.00 96.31 195 GLY A N 1
ATOM 1563 C CA . GLY A 1 195 ? -18.574 10.580 -4.432 1.00 96.31 195 GLY A CA 1
ATOM 1564 C C . GLY A 1 195 ? -17.136 10.051 -4.420 1.00 96.31 195 GLY A C 1
ATOM 1565 O O . GLY A 1 195 ? -16.752 9.293 -5.309 1.00 96.31 195 GLY A O 1
ATOM 1566 N N . LEU A 1 196 ? -16.340 10.411 -3.405 1.00 94.25 196 LEU A N 1
ATOM 1567 C CA . LEU A 1 196 ? -14.992 9.857 -3.222 1.00 94.25 196 LEU A CA 1
ATOM 1568 C C . LEU A 1 196 ? -15.043 8.364 -2.891 1.00 94.25 196 LEU A C 1
ATOM 1570 O O . LEU A 1 196 ? -14.295 7.592 -3.484 1.00 94.25 196 LEU A O 1
ATOM 1574 N N . LEU A 1 197 ? -15.962 7.963 -2.010 1.00 96.44 197 LEU A N 1
ATOM 1575 C CA . LEU A 1 197 ? -16.166 6.565 -1.640 1.00 96.44 197 LEU A CA 1
ATOM 1576 C C . LEU A 1 197 ? -16.497 5.700 -2.852 1.00 96.44 197 LEU A C 1
ATOM 1578 O O . LEU A 1 197 ? -15.839 4.687 -3.075 1.00 96.44 197 LEU A O 1
ATOM 1582 N N . GLU A 1 198 ? -17.488 6.096 -3.645 1.00 96.50 198 GLU A N 1
ATOM 1583 C CA . GLU A 1 198 ? -17.913 5.347 -4.826 1.00 96.50 198 GLU A CA 1
ATOM 1584 C C . GLU A 1 198 ? -16.805 5.271 -5.872 1.00 96.50 198 GLU A C 1
ATOM 1586 O O . GLU A 1 198 ? -16.558 4.199 -6.429 1.00 96.50 198 GLU A O 1
ATOM 1591 N N . ARG A 1 199 ? -16.109 6.387 -6.119 1.00 95.31 199 ARG A N 1
ATOM 1592 C CA . ARG A 1 199 ? -14.996 6.444 -7.070 1.00 95.31 199 ARG A CA 1
ATOM 1593 C C . ARG A 1 199 ? -13.859 5.515 -6.650 1.00 95.31 199 ARG A C 1
ATOM 1595 O O . ARG A 1 199 ? -13.455 4.674 -7.452 1.00 95.31 199 ARG A O 1
ATOM 1602 N N . ASP A 1 200 ? -13.355 5.657 -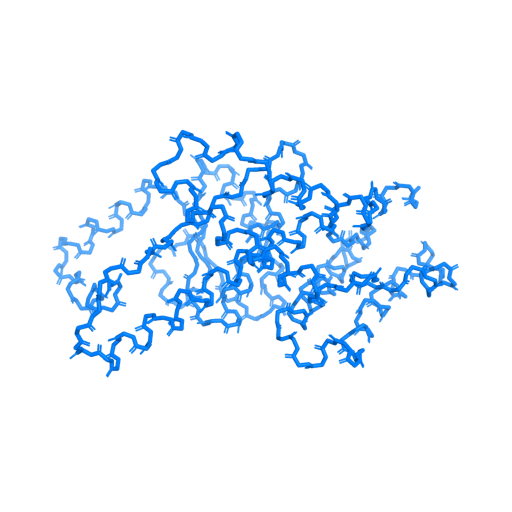5.425 1.00 95.94 200 ASP A N 1
ATOM 1603 C CA . ASP A 1 200 ? -12.175 4.922 -4.962 1.00 95.94 200 ASP A CA 1
ATOM 1604 C C . ASP A 1 200 ? -12.499 3.438 -4.761 1.00 95.94 200 ASP A C 1
ATOM 1606 O O . ASP A 1 200 ? -11.718 2.586 -5.189 1.00 95.94 200 ASP A O 1
ATOM 1610 N N . TYR A 1 201 ? -13.681 3.100 -4.232 1.00 97.31 201 TYR A N 1
ATOM 1611 C CA . TYR A 1 201 ? -14.120 1.707 -4.137 1.00 97.31 201 TYR A CA 1
ATOM 1612 C C . TYR A 1 201 ? -14.261 1.065 -5.520 1.00 97.31 201 TYR A C 1
ATOM 1614 O O . TYR A 1 201 ? -13.693 0.003 -5.763 1.00 97.31 201 TYR A O 1
ATOM 1622 N N . LYS A 1 202 ? -14.956 1.714 -6.465 1.00 96.25 202 LYS A N 1
ATOM 1623 C CA . LYS A 1 202 ? -15.117 1.187 -7.830 1.00 96.25 202 LYS A CA 1
ATOM 1624 C C . LYS A 1 202 ? -13.772 1.003 -8.532 1.00 96.25 202 LYS A C 1
ATOM 1626 O O . LYS A 1 202 ? -13.603 0.043 -9.282 1.00 96.25 202 LYS A O 1
ATOM 1631 N N . GLN A 1 203 ? -12.832 1.918 -8.305 1.00 93.38 203 GLN A N 1
ATOM 1632 C CA . GLN A 1 203 ? -11.495 1.852 -8.883 1.00 93.38 203 GLN A CA 1
ATOM 1633 C C . GLN A 1 203 ? -10.656 0.718 -8.281 1.00 93.38 203 GLN A C 1
ATOM 1635 O O . GLN A 1 203 ? -9.962 0.026 -9.026 1.00 93.38 203 GLN A O 1
ATOM 1640 N N . ASN A 1 204 ? -10.722 0.522 -6.963 1.00 94.69 204 ASN A N 1
ATOM 1641 C CA . ASN A 1 204 ? -9.848 -0.407 -6.248 1.00 94.69 204 ASN A CA 1
ATOM 1642 C C . ASN A 1 204 ? -10.440 -1.812 -6.091 1.00 94.69 204 ASN A C 1
ATOM 1644 O O . ASN A 1 204 ? -9.684 -2.765 -5.928 1.00 94.69 204 ASN A O 1
ATOM 1648 N N . LYS A 1 205 ? -11.763 -1.988 -6.195 1.00 96.25 205 LYS A N 1
ATOM 1649 C CA . LYS A 1 205 ? -12.403 -3.307 -6.095 1.00 96.25 205 LYS A CA 1
ATOM 1650 C C . LYS A 1 205 ? -11.783 -4.345 -7.048 1.00 96.25 205 LYS A C 1
ATOM 1652 O O . LYS A 1 205 ? -11.407 -5.406 -6.557 1.00 96.25 205 LYS A O 1
ATOM 1657 N N . PRO A 1 206 ? -11.583 -4.069 -8.355 1.00 94.75 206 PRO A N 1
ATOM 1658 C CA . PRO A 1 206 ? -10.951 -5.037 -9.254 1.00 94.75 206 PRO A CA 1
ATOM 1659 C C . PRO A 1 206 ? -9.521 -5.406 -8.848 1.00 94.75 206 PRO A C 1
ATOM 1661 O O . PRO A 1 206 ? -9.044 -6.482 -9.190 1.00 94.75 206 PRO A O 1
ATOM 1664 N N . PHE A 1 207 ? -8.826 -4.508 -8.147 1.00 94.19 207 PHE A N 1
ATOM 1665 C CA . PHE A 1 207 ? -7.502 -4.781 -7.609 1.00 94.19 207 PHE A CA 1
ATOM 1666 C C . PHE A 1 207 ? -7.586 -5.723 -6.402 1.00 94.19 207 PHE A C 1
ATOM 1668 O O . PHE A 1 207 ? -6.856 -6.704 -6.370 1.00 94.19 207 PHE A O 1
ATOM 1675 N N . TYR A 1 208 ? -8.523 -5.510 -5.472 1.00 97.00 208 TYR A N 1
ATOM 1676 C CA . TYR A 1 208 ? -8.762 -6.429 -4.347 1.00 97.00 208 TYR A CA 1
ATOM 1677 C C . TYR A 1 208 ? -9.216 -7.821 -4.796 1.00 97.00 208 TYR A C 1
ATOM 1679 O O . TYR A 1 208 ? -8.761 -8.823 -4.242 1.00 97.00 208 TYR A O 1
ATOM 1687 N N . ASP A 1 209 ? -10.052 -7.889 -5.834 1.00 96.44 209 ASP A N 1
ATOM 1688 C CA . ASP A 1 209 ? -10.554 -9.149 -6.389 1.00 96.44 209 ASP A CA 1
ATOM 1689 C C . ASP A 1 209 ? -9.399 -10.066 -6.859 1.00 96.44 209 ASP A C 1
ATOM 1691 O O . ASP A 1 209 ? -9.493 -11.283 -6.723 1.00 96.44 209 ASP A O 1
ATOM 1695 N N . ARG A 1 210 ? -8.266 -9.507 -7.322 1.00 94.88 210 ARG A N 1
ATOM 1696 C CA . ARG A 1 210 ? -7.067 -10.281 -7.724 1.00 94.88 210 ARG A CA 1
ATOM 1697 C C . ARG A 1 210 ? -6.380 -11.009 -6.575 1.00 94.88 210 ARG A C 1
ATOM 1699 O O . ARG A 1 210 ? -5.712 -12.009 -6.804 1.00 94.88 210 ARG A O 1
ATOM 1706 N N . PHE A 1 211 ? -6.571 -10.527 -5.353 1.00 96.31 211 PHE A N 1
ATOM 1707 C CA . PHE A 1 211 ? -6.059 -11.148 -4.132 1.00 96.31 211 PHE A CA 1
ATOM 1708 C C . PHE A 1 211 ? -7.103 -12.043 -3.460 1.00 96.31 211 PHE A C 1
ATOM 1710 O O . PHE A 1 211 ? -6.898 -12.477 -2.328 1.00 96.31 211 PHE A O 1
ATOM 1717 N N . ASN A 1 212 ? -8.239 -12.294 -4.124 1.00 96.50 212 ASN A N 1
ATOM 1718 C CA . ASN A 1 212 ? -9.404 -12.967 -3.548 1.00 96.50 212 ASN A CA 1
ATOM 1719 C C . ASN A 1 212 ? -9.901 -12.291 -2.257 1.00 96.50 212 ASN A C 1
ATOM 1721 O O . ASN A 1 212 ? -10.424 -12.953 -1.363 1.00 96.50 212 ASN A O 1
ATOM 1725 N N . ILE A 1 213 ? -9.729 -10.970 -2.149 1.00 97.81 213 ILE A N 1
ATOM 1726 C CA . ILE A 1 213 ? -10.153 -10.205 -0.979 1.00 97.81 213 ILE A CA 1
ATOM 1727 C C . ILE A 1 213 ? -11.590 -9.738 -1.192 1.00 97.81 213 ILE A C 1
ATOM 1729 O O . ILE A 1 213 ? -11.863 -8.914 -2.071 1.00 97.81 213 ILE A O 1
ATOM 1733 N N . LYS A 1 214 ? -12.517 -10.204 -0.344 1.00 97.88 214 LYS A N 1
ATOM 1734 C CA . LYS A 1 214 ? -13.894 -9.690 -0.352 1.00 97.88 214 LYS A CA 1
ATOM 1735 C C . LYS A 1 214 ? -13.893 -8.249 0.157 1.00 97.88 214 LYS A C 1
ATOM 1737 O O . LYS A 1 214 ? -13.471 -7.978 1.282 1.00 97.88 214 LYS A O 1
ATOM 1742 N N . SER A 1 215 ? -14.380 -7.322 -0.664 1.00 98.06 215 SER A N 1
ATOM 1743 C CA . SER A 1 215 ? -14.477 -5.904 -0.314 1.00 98.06 215 SER A CA 1
ATOM 1744 C C . SER A 1 215 ? -15.891 -5.365 -0.505 1.00 98.06 215 SER A C 1
ATOM 1746 O O . SER A 1 215 ? -16.587 -5.765 -1.439 1.00 98.06 215 SER A O 1
ATOM 1748 N N . SER A 1 216 ? -16.317 -4.442 0.357 1.00 97.62 216 SER A N 1
ATOM 1749 C CA . SER A 1 216 ? -17.690 -3.925 0.395 1.00 97.62 216 SER A CA 1
ATOM 1750 C C . SER A 1 216 ? -17.741 -2.428 0.717 1.00 97.62 216 SER A C 1
ATOM 1752 O O . SER A 1 216 ? -16.765 -1.834 1.174 1.00 97.62 216 SER A O 1
ATOM 1754 N N . THR A 1 217 ? -18.898 -1.810 0.491 1.00 96.88 217 THR A N 1
ATOM 1755 C CA . THR A 1 217 ? -19.249 -0.480 1.025 1.00 96.88 217 THR A CA 1
ATOM 1756 C C . THR A 1 217 ? -20.265 -0.558 2.167 1.00 96.88 217 THR A C 1
ATOM 1758 O O . THR A 1 217 ? -20.684 0.471 2.706 1.00 96.88 217 THR A O 1
ATOM 1761 N N . ASP A 1 218 ? -20.713 -1.772 2.491 1.00 92.50 218 ASP A N 1
ATOM 1762 C CA . ASP A 1 218 ? -21.666 -2.055 3.553 1.00 92.50 218 ASP A CA 1
ATOM 1763 C C . ASP A 1 218 ? -20.931 -2.538 4.808 1.00 92.50 218 ASP A C 1
ATOM 1765 O O . ASP A 1 218 ? -20.241 -3.554 4.798 1.00 92.50 218 ASP A O 1
ATOM 1769 N N . LEU A 1 219 ? -21.098 -1.801 5.906 1.00 89.25 219 LEU A N 1
ATOM 1770 C CA . LEU A 1 219 ? -20.527 -2.140 7.213 1.00 89.25 219 LEU A CA 1
ATOM 1771 C C . LEU A 1 219 ? -21.208 -3.344 7.876 1.00 89.25 219 LEU A C 1
ATOM 1773 O O . LEU A 1 219 ? -20.704 -3.830 8.888 1.00 89.25 219 LEU A O 1
ATOM 1777 N N . ALA A 1 220 ? -22.350 -3.790 7.352 1.00 87.56 220 ALA A N 1
ATOM 1778 C CA . ALA A 1 220 ? -23.033 -4.995 7.804 1.00 87.56 220 ALA A CA 1
ATOM 1779 C C . ALA A 1 220 ? -22.550 -6.275 7.095 1.00 87.56 220 ALA A C 1
ATOM 1781 O O . ALA A 1 220 ? -22.964 -7.362 7.489 1.00 87.56 220 ALA A O 1
ATOM 1782 N N . ASP A 1 221 ? -21.690 -6.175 6.074 1.00 92.00 221 ASP A N 1
ATOM 1783 C CA . ASP A 1 221 ? -21.087 -7.346 5.433 1.00 92.00 221 ASP A CA 1
ATOM 1784 C C . ASP A 1 221 ? -19.952 -7.903 6.305 1.00 92.00 221 ASP A C 1
ATOM 1786 O O . ASP A 1 221 ? -18.792 -7.504 6.187 1.00 92.00 221 ASP A O 1
ATOM 1790 N N . ASP A 1 222 ? -20.295 -8.833 7.197 1.00 86.88 222 ASP A N 1
ATOM 1791 C CA . ASP A 1 222 ? -19.346 -9.448 8.128 1.00 86.88 222 ASP A CA 1
ATOM 1792 C C . ASP A 1 222 ? -18.300 -10.340 7.439 1.00 86.88 222 ASP A C 1
ATOM 1794 O O . ASP A 1 222 ? -17.291 -10.670 8.058 1.00 86.88 222 ASP A O 1
ATOM 1798 N N . ASP A 1 223 ? -18.462 -10.699 6.167 1.00 93.19 223 ASP A N 1
ATOM 1799 C CA . ASP A 1 223 ? -17.431 -11.441 5.432 1.00 93.19 223 ASP A CA 1
ATOM 1800 C C . ASP A 1 223 ? -16.452 -10.503 4.710 1.00 93.19 223 ASP A C 1
ATOM 1802 O O . ASP A 1 223 ? -15.416 -10.950 4.212 1.00 93.19 223 ASP A O 1
ATOM 1806 N N . ALA A 1 224 ? -16.765 -9.205 4.611 1.00 96.44 224 ALA A N 1
ATOM 1807 C CA . ALA A 1 224 ? -15.878 -8.247 3.970 1.00 96.44 224 ALA A CA 1
ATOM 1808 C C . ALA A 1 224 ? -14.586 -8.085 4.785 1.00 96.44 224 ALA A C 1
ATOM 1810 O O . ALA A 1 224 ? -14.585 -7.823 5.991 1.00 96.44 224 ALA A O 1
ATOM 1811 N N . GLN A 1 225 ? -13.460 -8.226 4.093 1.00 97.56 225 GLN A N 1
ATOM 1812 C CA . GLN A 1 225 ? -12.126 -7.993 4.635 1.00 97.56 225 GLN A CA 1
ATOM 1813 C C . GLN A 1 225 ? -11.706 -6.529 4.472 1.00 97.56 225 GLN A C 1
ATOM 1815 O O . GLN A 1 225 ? -10.941 -6.023 5.288 1.00 97.56 225 GLN A O 1
ATOM 1820 N N . ILE A 1 226 ? -12.207 -5.837 3.444 1.00 98.19 226 ILE A N 1
ATOM 1821 C CA . ILE A 1 226 ? -11.984 -4.401 3.232 1.00 98.19 226 ILE A CA 1
ATOM 1822 C C . ILE A 1 226 ? -13.333 -3.706 3.071 1.00 98.19 226 ILE A C 1
ATOM 1824 O O . ILE A 1 226 ? -14.069 -4.005 2.132 1.00 98.19 226 ILE A O 1
ATOM 1828 N N . THR A 1 227 ? -13.627 -2.728 3.925 1.00 97.94 227 THR A N 1
ATOM 1829 C CA . THR A 1 227 ? -14.883 -1.973 3.864 1.00 97.94 227 THR A CA 1
ATOM 1830 C C . THR A 1 227 ? -14.636 -0.483 3.693 1.00 97.94 227 THR A C 1
ATOM 1832 O O . THR A 1 227 ? -14.076 0.181 4.567 1.00 97.94 227 THR A O 1
ATOM 1835 N N . TYR A 1 228 ? -15.088 0.058 2.566 1.00 97.88 228 TYR A N 1
ATOM 1836 C CA . TYR A 1 228 ? -15.117 1.493 2.307 1.00 97.88 228 TYR A CA 1
ATOM 1837 C C . TYR A 1 228 ? -16.322 2.113 3.008 1.00 97.88 228 TYR A C 1
ATOM 1839 O O . TYR A 1 228 ? -17.457 1.675 2.826 1.00 97.88 228 TYR A O 1
ATOM 1847 N N . CYS A 1 229 ? -16.103 3.133 3.830 1.00 96.62 229 CYS A N 1
ATOM 1848 C CA . CYS A 1 229 ? -17.157 3.671 4.679 1.00 96.62 229 CYS A CA 1
ATOM 1849 C C . CYS A 1 229 ? -17.016 5.173 4.925 1.00 96.62 229 CYS A C 1
ATOM 1851 O O . CYS A 1 229 ? -15.952 5.769 4.796 1.00 96.62 229 CYS A O 1
ATOM 1853 N N . LEU A 1 230 ? -18.132 5.793 5.305 1.00 96.12 230 LEU A N 1
ATOM 1854 C CA . LEU A 1 230 ? -18.162 7.172 5.781 1.00 96.12 230 LEU A CA 1
ATOM 1855 C C . LEU A 1 230 ? -18.256 7.179 7.299 1.00 96.12 230 LEU A C 1
ATOM 1857 O O . LEU A 1 230 ? -18.958 6.350 7.884 1.00 96.12 230 LEU A O 1
ATOM 1861 N N . LYS A 1 231 ? -17.666 8.195 7.934 1.00 92.56 231 LYS A N 1
ATOM 1862 C CA . LYS A 1 231 ? -17.761 8.400 9.388 1.00 92.56 231 LYS A CA 1
ATOM 1863 C C . LYS A 1 231 ? -19.207 8.331 9.903 1.00 92.56 231 LYS A C 1
ATOM 1865 O O . LYS A 1 231 ? -19.480 7.679 10.907 1.00 92.56 231 LYS A O 1
ATOM 1870 N N . ALA A 1 232 ? -20.146 8.957 9.190 1.00 90.94 232 ALA A N 1
ATOM 1871 C CA . ALA A 1 232 ? -21.562 8.939 9.558 1.00 90.94 232 ALA A CA 1
ATOM 1872 C C . ALA A 1 232 ? -22.164 7.519 9.542 1.00 90.94 232 ALA A C 1
ATOM 1874 O O . ALA A 1 232 ? -22.960 7.178 10.418 1.00 90.94 232 ALA A O 1
ATOM 1875 N N . ARG A 1 233 ? -21.755 6.675 8.584 1.00 91.94 233 ARG A N 1
ATOM 1876 C CA . ARG A 1 233 ? -22.232 5.289 8.459 1.00 91.94 233 ARG A CA 1
ATOM 1877 C C . ARG A 1 233 ? -21.671 4.402 9.572 1.00 91.94 233 ARG A C 1
ATOM 1879 O O . ARG A 1 233 ? -22.432 3.625 10.139 1.00 91.94 233 ARG A O 1
ATOM 1886 N N . ILE A 1 234 ? -20.402 4.586 9.950 1.00 89.94 234 ILE A N 1
ATOM 1887 C CA . ILE A 1 234 ? -19.789 3.889 11.098 1.00 89.94 234 ILE A CA 1
ATOM 1888 C C . ILE A 1 234 ? -20.563 4.188 12.381 1.00 89.94 234 ILE A C 1
ATOM 1890 O O . ILE A 1 234 ? -20.974 3.267 13.082 1.00 89.94 234 ILE A O 1
ATOM 1894 N N . ASN A 1 235 ? -20.824 5.468 12.657 1.00 89.00 235 ASN A N 1
ATOM 1895 C CA . ASN A 1 235 ? -21.560 5.874 13.855 1.00 89.00 235 ASN A CA 1
ATOM 1896 C C . ASN A 1 235 ? -22.977 5.287 13.875 1.00 89.00 235 ASN A C 1
ATOM 1898 O O . ASN A 1 235 ? -23.413 4.769 14.901 1.00 89.00 235 ASN A O 1
ATOM 1902 N N . LYS A 1 236 ? -23.688 5.332 12.740 1.00 89.44 236 LYS A N 1
ATOM 1903 C CA . LYS A 1 236 ? -25.032 4.753 12.620 1.00 89.44 236 LYS A CA 1
ATOM 1904 C C . LYS A 1 236 ? -25.020 3.241 12.865 1.00 89.44 236 LYS A C 1
ATOM 1906 O O . LYS A 1 236 ? -25.887 2.744 13.578 1.00 89.44 236 LYS A O 1
ATOM 1911 N N . HIS A 1 237 ? -24.041 2.526 12.309 1.00 87.81 237 HIS A N 1
ATOM 1912 C CA . HIS A 1 237 ? -23.873 1.084 12.515 1.00 87.81 237 HIS A CA 1
ATOM 1913 C C . HIS A 1 237 ? -23.605 0.746 13.982 1.00 87.81 237 HIS A C 1
ATOM 1915 O O . HIS A 1 237 ? -24.291 -0.092 14.563 1.00 87.81 237 HIS A O 1
ATOM 1921 N N . PHE A 1 238 ? -22.666 1.458 14.607 1.00 86.50 238 PHE A N 1
ATOM 1922 C CA . PHE A 1 238 ? -22.308 1.284 16.013 1.00 86.50 238 PHE A CA 1
ATOM 1923 C C . PHE A 1 238 ? -23.497 1.532 16.953 1.00 86.50 238 PHE A C 1
ATOM 1925 O O . PHE A 1 238 ? -23.813 0.687 17.789 1.00 86.50 238 PHE A O 1
ATOM 1932 N N . LEU A 1 239 ? -24.214 2.647 16.771 1.00 87.50 239 LEU A N 1
ATOM 1933 C CA . LEU A 1 239 ? -25.434 2.945 17.531 1.00 87.50 239 LEU A CA 1
ATOM 1934 C C . LEU A 1 239 ? -26.524 1.893 17.290 1.00 87.50 239 LEU A C 1
ATOM 1936 O O . LEU A 1 239 ? -27.212 1.491 18.224 1.00 87.50 239 LEU A O 1
ATOM 1940 N N . GLY A 1 240 ? -26.647 1.394 16.058 1.00 86.94 240 GLY A N 1
ATOM 1941 C CA . GLY A 1 240 ? -27.535 0.283 15.731 1.00 86.94 240 GLY A CA 1
ATOM 1942 C C . GLY A 1 240 ? -27.195 -0.997 16.502 1.00 86.94 240 GLY A C 1
ATOM 1943 O O . GLY A 1 240 ? -28.104 -1.636 17.030 1.00 86.94 240 GLY A O 1
ATOM 1944 N N . LYS A 1 241 ? -25.907 -1.355 16.620 1.00 84.38 241 LYS A N 1
ATOM 1945 C CA . LYS A 1 241 ? -25.452 -2.503 17.431 1.00 84.38 241 LYS A CA 1
ATOM 1946 C C . LYS A 1 241 ? -25.709 -2.290 18.929 1.00 84.38 241 LYS A C 1
ATOM 1948 O O . LYS A 1 241 ? -26.117 -3.237 19.599 1.00 84.38 241 LYS A O 1
ATOM 1953 N N . ILE A 1 242 ? -25.544 -1.065 19.445 1.00 85.69 242 ILE A N 1
ATOM 1954 C CA . ILE A 1 242 ? -25.901 -0.717 20.836 1.00 85.69 242 ILE A CA 1
ATOM 1955 C C . ILE A 1 242 ? -27.383 -0.974 21.093 1.00 85.69 242 ILE A C 1
ATOM 1957 O O . ILE A 1 242 ? -27.726 -1.690 22.028 1.00 85.69 242 ILE A O 1
ATOM 1961 N N . LEU A 1 243 ? -28.262 -0.424 20.252 1.00 88.00 243 LEU A N 1
ATOM 1962 C CA . LEU A 1 243 ? -29.712 -0.551 20.429 1.00 88.00 243 LEU A CA 1
ATOM 1963 C C . LEU A 1 243 ? -30.189 -2.007 20.348 1.00 88.00 243 LEU A C 1
ATOM 1965 O O . LEU A 1 243 ? -31.173 -2.366 20.986 1.00 88.00 243 LEU A O 1
ATOM 1969 N N . LYS A 1 244 ? -29.484 -2.848 19.584 1.00 86.88 244 LYS A N 1
ATOM 1970 C CA . LYS A 1 244 ? -29.751 -4.289 19.471 1.00 86.88 244 LYS A CA 1
ATOM 1971 C C . LYS A 1 244 ? -29.118 -5.124 20.593 1.00 86.88 244 LYS A C 1
ATOM 1973 O O . LYS A 1 244 ? -29.338 -6.329 20.627 1.00 86.88 244 LYS A O 1
ATOM 1978 N N . GLY A 1 245 ? -28.319 -4.522 21.479 1.00 81.44 245 GLY A N 1
ATOM 1979 C CA . GLY A 1 245 ? -27.621 -5.228 22.558 1.00 81.44 245 GLY A CA 1
ATOM 1980 C C . GLY A 1 245 ? -26.508 -6.170 22.083 1.00 81.44 245 GLY A C 1
ATOM 1981 O O . GLY A 1 245 ? -26.110 -7.065 22.821 1.00 81.44 245 GLY A O 1
ATOM 1982 N N . THR A 1 246 ? -25.991 -6.000 20.862 1.00 79.12 246 THR A N 1
ATOM 1983 C CA . THR A 1 246 ? -25.008 -6.923 20.258 1.00 79.12 246 THR A CA 1
ATOM 1984 C C . THR A 1 246 ? -23.559 -6.440 20.374 1.00 79.12 246 THR A C 1
ATOM 1986 O O . THR A 1 246 ? -22.665 -7.036 19.781 1.00 79.12 246 THR A O 1
ATOM 1989 N N . LEU A 1 247 ? -23.303 -5.344 21.095 1.00 68.81 247 LEU A N 1
ATOM 1990 C CA . LEU A 1 247 ? -21.989 -4.693 21.126 1.00 68.81 247 LEU A CA 1
ATOM 1991 C C . LEU A 1 247 ? -20.927 -5.483 21.926 1.00 68.81 247 LEU A C 1
ATOM 1993 O O . LEU A 1 247 ? -19.764 -5.558 21.525 1.00 68.81 247 LEU A O 1
ATOM 1997 N N . ASP A 1 248 ? -21.330 -6.114 23.030 1.00 57.97 248 ASP A N 1
ATOM 1998 C CA . ASP A 1 248 ? -20.407 -6.715 24.007 1.00 57.97 248 ASP A CA 1
ATOM 1999 C C . ASP A 1 248 ? -19.783 -8.049 23.567 1.00 57.97 248 ASP A C 1
ATOM 2001 O O . ASP A 1 248 ? -18.758 -8.467 24.114 1.00 57.97 248 ASP A O 1
ATOM 2005 N N . ALA A 1 249 ? -20.361 -8.719 22.566 1.00 54.94 249 ALA A N 1
ATOM 2006 C CA . ALA A 1 249 ? -19.813 -9.965 22.030 1.00 54.94 249 ALA A CA 1
ATOM 2007 C C . ALA A 1 249 ? -18.526 -9.740 21.208 1.00 54.94 249 ALA A C 1
ATOM 2009 O O . ALA A 1 249 ? -17.657 -10.612 21.172 1.00 54.94 249 ALA A O 1
ATOM 2010 N N . GLU A 1 250 ? -18.374 -8.564 20.589 1.00 46.50 250 GLU A N 1
ATOM 2011 C CA . GLU A 1 250 ? -17.263 -8.237 19.680 1.00 46.50 250 GLU A CA 1
ATOM 2012 C C . GLU A 1 250 ? -16.213 -7.306 20.310 1.00 46.50 250 GLU A C 1
ATOM 2014 O O . GLU A 1 250 ? -15.015 -7.461 20.057 1.00 46.50 250 GLU A O 1
ATOM 2019 N N . LEU A 1 251 ? -16.610 -6.372 21.186 1.00 47.09 251 LEU A N 1
ATOM 2020 C CA . LEU A 1 251 ? -15.665 -5.424 21.798 1.00 47.09 251 LEU A CA 1
ATOM 2021 C C . LEU A 1 251 ? -14.617 -6.093 22.698 1.00 47.09 251 LEU A C 1
ATOM 2023 O O . LEU A 1 251 ? -13.499 -5.593 22.787 1.00 47.09 251 LEU A O 1
ATOM 2027 N N . LYS A 1 252 ? -14.913 -7.265 23.280 1.00 39.88 252 LYS A N 1
ATOM 2028 C CA . LYS A 1 252 ? -13.927 -8.061 24.039 1.00 39.88 252 LYS A CA 1
ATOM 2029 C C . LYS A 1 252 ? -12.732 -8.540 23.200 1.00 39.88 252 LYS A C 1
ATOM 2031 O O . LYS A 1 252 ? -11.755 -9.005 23.774 1.00 39.88 252 LYS A O 1
ATOM 2036 N N . ARG A 1 253 ? -12.813 -8.467 21.865 1.00 36.97 253 ARG A N 1
ATOM 2037 C CA . ARG A 1 253 ? -11.728 -8.815 20.930 1.00 36.97 253 ARG A CA 1
ATOM 2038 C C . ARG A 1 253 ? -11.054 -7.599 20.286 1.00 36.97 253 ARG A C 1
ATOM 2040 O O . ARG A 1 253 ? -10.089 -7.787 19.555 1.00 36.97 253 ARG A O 1
ATOM 2047 N N . THR A 1 254 ? -11.564 -6.388 20.517 1.00 33.59 254 THR A N 1
ATOM 2048 C CA . THR A 1 254 ? -11.182 -5.185 19.749 1.00 33.59 254 THR A CA 1
ATOM 2049 C C . THR A 1 254 ? -10.439 -4.137 20.596 1.00 33.59 254 THR A C 1
ATOM 2051 O O . THR A 1 254 ? -10.221 -3.019 20.136 1.00 33.59 254 THR A O 1
ATOM 2054 N N . VAL A 1 255 ? -10.032 -4.489 21.823 1.00 32.72 255 VAL A N 1
ATOM 2055 C CA . VAL A 1 255 ? -9.156 -3.683 22.697 1.00 32.72 255 VAL A CA 1
ATOM 2056 C C . VAL A 1 255 ? -8.084 -4.571 23.309 1.00 32.72 255 VAL A C 1
ATOM 2058 O O . VAL A 1 255 ? -8.449 -5.673 23.779 1.00 32.72 255 VAL A O 1
#

Foldseek 3Di:
DVCVQAVDDLVVLLVVQLCCLVDLVNQVPPDVSVLVSVLSNVLSVVLSQLLPNCGQFRPVVVVVDPCVVPVVVVLVRSLCCCVDPSRVPPVLSNLLSVLLSLQQVVCVVVVHRSHGQHSNLSSLLSSQLVLVVVLVVVVVVVVVDPDDDDDDPNPVDDDDDDDPPNCPLSSVLSNLSSCCVVPVAAEEAEDADDVCLCVSCVVSVVSCVVVVAAEECDPPPPSHSYHYYYPVNVVVVQVVCVVVVNNVVPVVPVD

Radius of gyration: 20.05 Å; chains: 1; bounding box: 50×35×62 Å

Secondary structure (DSSP, 8-state):
-HHHH--S-HHHHHHHHHHHHH-GGGTTTSTTHHHHHHHHHHHHHHHHHHHTTTTTS-HHHHTTS-TTT-THHHHHHHHHGGG-TTTTT-HHHHHHHHHHHHHHHHHHHTTS--PPPPHHHHHHHHHHHHHHHHHHHHHHHHHH--S----------------TTS-HHHHHHHHHHHHHHHH---EEEEESSHHHHHHHHHHHHHHHHTTT--EES-TT-TT-SEEEEEHHHHHHHHHHHHHTT-SHHHHTT--

pLDDT: mean 85.54, std 14.53, range [32.72, 98.19]

InterPro domains:
  IPR011115 S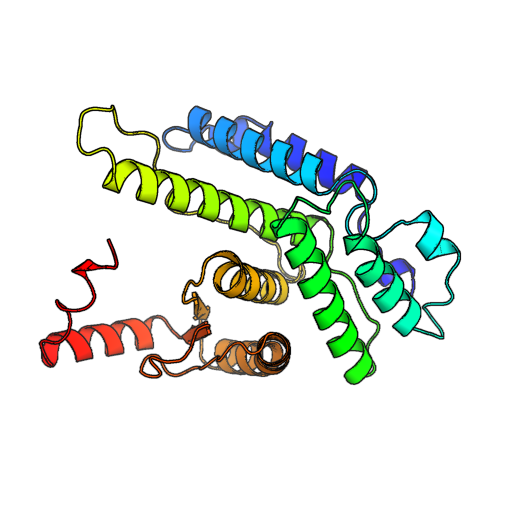ecA DEAD-like, N-terminal [PF07517] (114-219)
  IPR027417 P-loop containing nucleoside triphosphate hydrolase [G3DSA:3.40.50.300] (63-254)
  IPR027417 P-loop containing nucleoside triphosphate hydrolase [SSF52540] (110-220)